Protein AF-A0A3B8RSC8-F1 (afdb_monomer_lite)

Foldseek 3Di:
DLLLVVLCVLCVVLVPPVLVVLSVVLVVVVVVLCVQCPPVHNDDCDPVNVVVSVVSSLVSLQVSQQDPPPRDRDCPLVCLLCVQVVLQLVLQQVVCVVVVHDSPDDDQSGLLSLVVVLVDDSVVSVVVSVVLSVQSNVLSVCCVVVVVVSSVVSSVVSSVCSSCVNVVSVVVSVVVVVVVVVVVVVVVVVVVVVVVVVVVPPDPPPPDDDPDDD

Radius of gyration: 29.56 Å; chains: 1; bounding box: 90×44×87 Å

Secondary structure (DSSP, 8-state):
-HHHHHHHHHHHHTT-HHHHHHHHHHHHHHHHHHHHHSSSPSS--HHHHHHHHHHHHHHHHHHHTB-TTT--B-HHHHHHHTHHHHHHHHHHHHHHHHTT--TTS--S-SHHHHHHTTT--HHHHHHHHHHHHHHHHHHHHHHHTT-HHHHHHHHHHHHHHHHHHHHHHHHHHHHHHHHHHHHHHHHHHHHHHHHHHHHHTS----SSSSSS--

pLDDT: mean 85.3, std 13.09, range [41.78, 98.0]

Structure (mmCIF, N/CA/C/O backbone):
data_AF-A0A3B8RSC8-F1
#
_entry.id   AF-A0A3B8RSC8-F1
#
loop_
_atom_site.group_PDB
_atom_site.id
_atom_site.type_symbol
_atom_site.label_atom_id
_atom_site.label_alt_id
_atom_site.label_comp_id
_atom_site.label_asym_id
_atom_site.label_entity_id
_atom_site.label_seq_id
_atom_site.pdbx_PDB_ins_code
_atom_site.Cartn_x
_atom_site.Cartn_y
_atom_site.Cartn_z
_atom_site.occupancy
_atom_site.B_iso_or_equiv
_atom_site.auth_seq_id
_atom_site.auth_comp_id
_atom_site.auth_asym_id
_atom_site.auth_atom_id
_atom_site.pdbx_PDB_model_num
ATOM 1 N N . MET A 1 1 ? 6.276 -8.055 -0.710 1.00 91.00 1 MET A N 1
ATOM 2 C CA . MET A 1 1 ? 6.251 -9.165 -1.687 1.00 91.00 1 MET A CA 1
ATOM 3 C C . MET A 1 1 ? 5.408 -8.830 -2.913 1.00 91.00 1 MET A C 1
ATOM 5 O O . MET A 1 1 ? 5.935 -8.894 -4.010 1.00 91.00 1 MET A O 1
ATOM 9 N N . LEU A 1 2 ? 4.141 -8.418 -2.766 1.00 94.06 2 LEU A N 1
ATOM 10 C CA . LEU A 1 2 ? 3.322 -8.022 -3.924 1.00 94.06 2 LEU A CA 1
ATOM 11 C C . LEU A 1 2 ? 3.964 -6.890 -4.751 1.00 94.06 2 LEU A C 1
ATOM 13 O O . LEU A 1 2 ? 4.190 -7.052 -5.943 1.00 94.06 2 LEU A O 1
ATOM 17 N N . VAL A 1 3 ? 4.340 -5.785 -4.097 1.00 94.81 3 VAL A N 1
ATOM 18 C CA . VAL A 1 3 ? 5.005 -4.640 -4.752 1.00 94.81 3 VAL A CA 1
ATOM 19 C C . VAL A 1 3 ? 6.286 -5.060 -5.481 1.00 94.81 3 VAL A C 1
ATOM 21 O O . VAL A 1 3 ? 6.514 -4.670 -6.620 1.00 94.81 3 VAL A O 1
ATOM 24 N N . THR A 1 4 ? 7.096 -5.918 -4.857 1.00 94.88 4 THR A N 1
ATOM 25 C CA . THR A 1 4 ? 8.359 -6.394 -5.438 1.00 94.88 4 THR A CA 1
ATOM 26 C C . THR A 1 4 ? 8.139 -7.302 -6.651 1.00 94.88 4 THR A C 1
ATOM 28 O O . THR A 1 4 ? 8.929 -7.254 -7.584 1.00 94.88 4 THR A O 1
ATOM 31 N N . LEU A 1 5 ? 7.055 -8.089 -6.687 1.00 96.06 5 LEU A N 1
ATOM 32 C CA . LEU A 1 5 ? 6.687 -8.901 -7.857 1.00 96.06 5 LEU A CA 1
ATOM 33 C C . LEU A 1 5 ? 6.235 -8.037 -9.045 1.00 96.06 5 LEU A C 1
ATOM 35 O O . LEU A 1 5 ? 6.579 -8.320 -10.193 1.00 96.06 5 LEU A O 1
ATOM 39 N N . ILE A 1 6 ? 5.495 -6.962 -8.775 1.00 95.06 6 ILE A N 1
ATOM 40 C CA . ILE A 1 6 ? 5.063 -6.009 -9.807 1.00 95.06 6 ILE A CA 1
ATOM 41 C C . ILE A 1 6 ? 6.275 -5.277 -10.378 1.00 95.06 6 ILE A C 1
ATOM 43 O O . ILE A 1 6 ? 6.448 -5.232 -11.593 1.00 95.06 6 ILE A O 1
ATOM 47 N N . ASN A 1 7 ? 7.164 -4.792 -9.511 1.00 94.06 7 ASN A N 1
ATOM 48 C CA . ASN A 1 7 ? 8.403 -4.142 -9.928 1.00 94.06 7 ASN A CA 1
ATOM 49 C C . ASN A 1 7 ? 9.314 -5.081 -10.729 1.00 94.06 7 ASN A C 1
ATOM 51 O O . ASN A 1 7 ? 9.895 -4.647 -11.718 1.00 94.06 7 ASN A O 1
ATOM 55 N N . PHE A 1 8 ? 9.392 -6.366 -10.366 1.00 95.75 8 PHE A N 1
ATOM 56 C CA . PHE A 1 8 ? 10.087 -7.373 -11.171 1.00 95.75 8 PHE A CA 1
ATOM 57 C C . PHE A 1 8 ? 9.489 -7.480 -12.582 1.00 95.75 8 PHE A C 1
ATOM 59 O O . PHE A 1 8 ? 10.221 -7.449 -13.566 1.00 95.75 8 PHE A O 1
ATOM 66 N N . SER A 1 9 ? 8.158 -7.543 -12.684 1.00 94.38 9 SER A N 1
ATOM 67 C CA . SER A 1 9 ? 7.446 -7.644 -13.967 1.00 94.38 9 SER A CA 1
ATOM 68 C C . SER A 1 9 ? 7.658 -6.403 -14.845 1.00 94.38 9 SER A C 1
ATOM 70 O O . SER A 1 9 ? 7.875 -6.517 -16.052 1.00 94.38 9 SER A O 1
ATOM 72 N N . ILE A 1 10 ? 7.657 -5.213 -14.236 1.00 92.56 10 ILE A N 1
ATOM 73 C CA . ILE A 1 10 ? 7.988 -3.957 -14.918 1.00 92.56 10 ILE A CA 1
ATOM 74 C C . ILE A 1 10 ? 9.444 -3.979 -15.378 1.00 92.56 10 ILE A C 1
ATOM 76 O O . ILE A 1 10 ? 9.696 -3.748 -16.554 1.00 92.56 10 ILE A O 1
ATOM 80 N N . GLY A 1 11 ? 10.385 -4.315 -14.490 1.00 93.44 11 GLY A N 1
ATOM 81 C CA . GLY A 1 11 ? 11.816 -4.397 -14.795 1.00 93.44 11 GLY A CA 1
ATOM 82 C C . GLY A 1 11 ? 12.126 -5.340 -15.949 1.00 93.44 11 GLY A C 1
ATOM 83 O O . GLY A 1 11 ? 12.939 -4.999 -16.805 1.00 93.44 11 GLY A O 1
ATOM 84 N N . TRP A 1 12 ? 11.417 -6.466 -16.021 1.00 94.38 12 TRP A N 1
ATOM 85 C CA . TRP A 1 12 ? 11.479 -7.387 -17.151 1.00 94.38 12 TRP A CA 1
ATOM 86 C C . TRP A 1 12 ? 10.990 -6.730 -18.445 1.00 94.38 12 TRP A C 1
ATOM 88 O O . TRP A 1 12 ? 11.659 -6.795 -19.468 1.00 94.38 12 TRP A O 1
ATOM 98 N N . SER A 1 13 ? 9.851 -6.038 -18.389 1.00 91.19 13 SER A N 1
ATOM 99 C CA . SER A 1 13 ? 9.232 -5.400 -19.559 1.00 91.19 13 SER A CA 1
ATOM 100 C C . SER A 1 13 ? 10.077 -4.263 -20.146 1.00 91.19 13 SER A C 1
ATOM 102 O O . SER A 1 13 ? 10.083 -4.065 -21.358 1.00 91.19 13 SER A O 1
ATOM 104 N N . ILE A 1 14 ? 10.801 -3.522 -19.302 1.00 89.81 14 ILE A N 1
ATOM 105 C CA . ILE A 1 14 ? 11.651 -2.392 -19.715 1.00 89.81 14 ILE A CA 1
ATOM 106 C C . ILE A 1 14 ? 13.142 -2.757 -19.837 1.00 89.81 14 ILE A C 1
ATOM 108 O O . ILE A 1 14 ? 13.962 -1.861 -20.026 1.00 89.81 14 ILE A O 1
ATOM 112 N N . ASN A 1 15 ? 13.506 -4.040 -19.701 1.00 91.62 15 ASN A N 1
ATOM 113 C CA . ASN A 1 15 ? 14.892 -4.534 -19.684 1.00 91.62 15 ASN A CA 1
ATOM 114 C C . ASN A 1 15 ? 15.812 -3.778 -18.700 1.00 91.62 15 ASN A C 1
ATOM 116 O O . ASN A 1 15 ? 16.960 -3.463 -19.009 1.00 91.62 15 ASN A O 1
ATOM 120 N N . ASN A 1 16 ? 15.312 -3.457 -17.502 1.00 92.44 16 ASN A N 1
ATOM 121 C CA . ASN A 1 16 ? 16.089 -2.762 -16.475 1.00 92.44 16 ASN A CA 1
ATOM 122 C C . ASN A 1 16 ? 16.726 -3.766 -15.506 1.00 92.44 16 ASN A C 1
ATOM 124 O O . ASN A 1 16 ? 16.079 -4.258 -14.578 1.00 92.44 16 ASN A O 1
ATOM 128 N N . GLU A 1 17 ? 18.015 -4.036 -15.713 1.00 93.94 17 GLU A N 1
ATOM 129 C CA . GLU A 1 17 ? 18.795 -4.997 -14.924 1.00 93.94 17 GLU A CA 1
ATOM 130 C C . GLU A 1 17 ? 18.810 -4.666 -13.428 1.00 93.94 17 GLU A C 1
ATOM 132 O O . GLU A 1 17 ? 18.614 -5.545 -12.589 1.00 93.94 17 GLU A O 1
ATOM 137 N N . LEU A 1 18 ? 18.984 -3.389 -13.079 1.00 93.56 18 LEU A N 1
ATOM 138 C CA . LEU A 1 18 ? 19.051 -2.948 -11.687 1.00 93.56 18 LEU A CA 1
ATOM 139 C C . LEU A 1 18 ? 17.727 -3.249 -10.965 1.00 93.56 18 LEU A C 1
ATOM 141 O O . LEU A 1 18 ? 17.728 -3.803 -9.862 1.00 93.56 18 LEU A O 1
ATOM 145 N N . LEU A 1 19 ? 16.591 -2.952 -11.601 1.00 94.81 19 LEU A N 1
ATOM 146 C CA . LEU A 1 19 ? 15.270 -3.229 -11.040 1.00 94.81 19 LEU A CA 1
ATOM 147 C C . LEU A 1 19 ? 15.023 -4.735 -10.864 1.00 94.81 19 LEU A C 1
ATOM 149 O O . LEU A 1 19 ? 14.444 -5.145 -9.854 1.00 94.81 19 LEU A O 1
ATOM 153 N N . LEU A 1 20 ? 15.492 -5.560 -11.804 1.00 96.25 20 LEU A N 1
ATOM 154 C CA . LEU A 1 20 ? 15.411 -7.020 -11.719 1.00 96.25 20 LEU A CA 1
ATOM 155 C C . LEU A 1 20 ? 16.242 -7.570 -10.552 1.00 96.25 20 LEU A C 1
ATOM 157 O O . LEU A 1 20 ? 15.729 -8.367 -9.763 1.00 96.25 20 LEU A O 1
ATOM 161 N N . ILE A 1 21 ? 17.487 -7.115 -10.393 1.00 95.94 21 ILE A N 1
ATOM 162 C CA . ILE A 1 21 ? 18.386 -7.547 -9.309 1.00 95.94 21 ILE A CA 1
ATOM 163 C C . ILE A 1 21 ? 17.811 -7.161 -7.940 1.00 95.94 21 ILE A C 1
ATOM 165 O O . ILE A 1 21 ? 17.719 -8.003 -7.046 1.00 95.94 21 ILE A O 1
ATOM 169 N N . LEU A 1 22 ? 17.353 -5.914 -7.777 1.00 95.81 22 LEU A N 1
ATOM 170 C CA . LEU A 1 22 ? 16.732 -5.471 -6.524 1.00 95.81 22 LEU A CA 1
ATOM 171 C C . LEU A 1 22 ? 15.471 -6.276 -6.200 1.00 95.81 22 LEU A C 1
ATOM 173 O O . LEU A 1 22 ? 15.289 -6.729 -5.068 1.00 95.81 22 LEU A O 1
ATOM 177 N N . SER A 1 23 ? 14.601 -6.473 -7.193 1.00 96.25 23 SER A N 1
ATOM 178 C CA . SER A 1 23 ? 13.327 -7.158 -6.981 1.00 96.25 23 SER A CA 1
ATOM 179 C C . SER A 1 23 ? 13.526 -8.636 -6.652 1.00 96.25 23 SER A C 1
ATOM 181 O O . SER A 1 23 ? 12.896 -9.136 -5.724 1.00 96.25 23 SER A O 1
ATOM 183 N N . THR A 1 24 ? 14.428 -9.334 -7.347 1.00 96.44 24 THR A N 1
ATOM 184 C CA . THR A 1 24 ? 14.736 -10.751 -7.079 1.00 96.44 24 THR A CA 1
ATOM 185 C C . THR A 1 24 ? 15.376 -10.954 -5.709 1.00 96.44 24 THR A C 1
ATOM 187 O O . THR A 1 24 ? 14.935 -11.833 -4.965 1.00 96.44 24 THR A O 1
ATOM 190 N N . GLY A 1 25 ? 16.336 -10.108 -5.322 1.00 96.50 25 GLY A N 1
ATOM 191 C CA . GLY A 1 25 ? 16.940 -10.139 -3.987 1.00 96.50 25 GLY A CA 1
ATOM 192 C C . GLY A 1 25 ? 15.914 -9.913 -2.870 1.00 96.50 25 GLY A C 1
ATOM 193 O O . GLY A 1 25 ? 15.884 -10.652 -1.879 1.00 96.50 25 GLY A O 1
ATOM 194 N N . LEU A 1 26 ? 15.005 -8.946 -3.046 1.00 96.25 26 LEU A N 1
ATOM 195 C CA . LEU A 1 26 ? 13.902 -8.718 -2.108 1.00 96.25 26 LEU A CA 1
ATOM 196 C C . LEU A 1 26 ? 12.911 -9.886 -2.074 1.00 96.25 26 LEU A C 1
ATOM 198 O O . LEU A 1 26 ? 12.478 -10.279 -0.996 1.00 96.25 26 LEU A O 1
ATOM 202 N N . ILE A 1 27 ? 12.546 -10.469 -3.216 1.00 96.88 27 ILE A N 1
ATOM 203 C CA . ILE A 1 27 ? 11.642 -11.627 -3.257 1.00 96.88 27 ILE A CA 1
ATOM 204 C C . ILE A 1 27 ? 12.263 -12.811 -2.506 1.00 96.88 27 ILE A C 1
ATOM 206 O O . ILE A 1 27 ? 11.603 -13.386 -1.642 1.00 96.88 27 ILE A O 1
ATOM 210 N N . GLY A 1 28 ? 13.529 -13.143 -2.778 1.00 96.25 28 GLY A N 1
ATOM 211 C CA . GLY A 1 28 ? 14.231 -14.251 -2.125 1.00 96.25 28 GLY A CA 1
ATOM 212 C C . GLY A 1 28 ? 14.359 -14.062 -0.612 1.00 96.25 28 GLY A C 1
ATOM 213 O O . GLY A 1 28 ? 14.006 -14.957 0.157 1.00 96.25 28 GLY A O 1
ATOM 214 N N . SER A 1 29 ? 14.789 -12.875 -0.173 1.00 95.25 29 SER A N 1
ATOM 215 C CA . SER A 1 29 ? 14.900 -12.549 1.257 1.00 95.25 29 SER A CA 1
ATOM 216 C C . SER A 1 29 ? 13.545 -12.562 1.971 1.00 95.25 29 SER A C 1
ATOM 218 O O . SER A 1 29 ? 13.431 -13.145 3.049 1.00 95.25 29 SER A O 1
ATOM 220 N N . LEU A 1 30 ? 12.495 -11.999 1.361 1.00 95.31 30 LEU A N 1
ATOM 221 C CA . LEU A 1 30 ? 11.146 -12.003 1.930 1.00 95.31 30 LEU A CA 1
ATOM 222 C C . LEU A 1 30 ? 10.545 -13.409 1.993 1.00 95.31 30 LEU A C 1
ATOM 224 O O . LEU A 1 30 ? 9.886 -13.720 2.979 1.00 95.31 30 LEU A O 1
ATOM 228 N N . LEU A 1 31 ? 10.762 -14.262 0.987 1.00 95.00 31 LEU A N 1
ATOM 229 C CA . LEU A 1 31 ? 10.318 -15.661 1.016 1.00 95.00 31 LEU A CA 1
ATOM 230 C C . LEU A 1 31 ? 11.020 -16.442 2.134 1.00 95.00 31 LEU A C 1
ATOM 232 O O . LEU A 1 31 ? 10.362 -17.153 2.897 1.00 95.00 31 LEU A O 1
ATOM 236 N N . GLY A 1 32 ? 12.338 -16.268 2.268 1.00 94.75 32 GLY A N 1
ATOM 237 C CA . GLY A 1 32 ? 13.120 -16.865 3.350 1.00 94.75 32 GLY A CA 1
ATOM 238 C C . GLY A 1 32 ? 12.641 -16.408 4.728 1.00 94.75 32 GLY A C 1
ATOM 239 O O . GLY A 1 32 ? 12.415 -17.238 5.606 1.00 94.75 32 GLY A O 1
ATOM 240 N N . PHE A 1 33 ? 12.409 -15.105 4.901 1.00 94.88 33 PHE A N 1
ATOM 241 C CA . PHE A 1 33 ? 11.881 -14.530 6.138 1.00 94.88 33 PHE A CA 1
ATOM 242 C C . PHE A 1 33 ? 10.460 -15.024 6.451 1.00 94.88 33 PHE A C 1
ATOM 244 O O . PHE A 1 33 ? 10.181 -15.435 7.578 1.00 94.88 33 PHE A O 1
ATOM 251 N N . LEU A 1 34 ? 9.568 -15.044 5.454 1.00 92.00 34 LEU A N 1
ATOM 252 C CA . LEU A 1 34 ? 8.162 -15.415 5.627 1.00 92.00 34 LEU A CA 1
ATOM 253 C C . LEU A 1 34 ? 8.005 -16.851 6.136 1.00 92.00 34 LEU A C 1
ATOM 255 O O . LEU A 1 34 ? 7.134 -17.097 6.964 1.00 92.00 34 LEU A O 1
ATOM 259 N N . LYS A 1 35 ? 8.883 -17.779 5.735 1.00 94.19 35 LYS A N 1
ATOM 260 C CA . LYS A 1 35 ? 8.901 -19.155 6.264 1.00 94.19 35 LYS A CA 1
ATOM 261 C C . LYS A 1 35 ? 8.982 -19.206 7.795 1.00 94.19 35 LYS A C 1
ATOM 263 O O . LYS A 1 35 ? 8.416 -20.110 8.403 1.00 94.19 35 LYS A O 1
ATOM 268 N N . PHE A 1 36 ? 9.688 -18.261 8.414 1.00 93.50 36 PHE A N 1
ATOM 269 C CA . PHE A 1 36 ? 9.872 -18.199 9.867 1.00 93.50 36 PHE A CA 1
ATOM 270 C C . PHE A 1 36 ? 8.973 -17.159 10.550 1.00 93.50 36 PHE A C 1
ATOM 272 O O . PHE A 1 36 ? 8.802 -17.210 11.768 1.00 93.50 36 PHE A O 1
ATOM 279 N N . ASN A 1 37 ? 8.413 -16.218 9.789 1.00 93.56 37 ASN A N 1
ATOM 280 C CA . ASN A 1 37 ? 7.534 -15.166 10.294 1.00 93.56 37 ASN A CA 1
ATOM 281 C C . ASN A 1 37 ? 6.034 -15.486 10.143 1.00 93.56 37 ASN A C 1
ATOM 283 O O . ASN A 1 37 ? 5.218 -14.875 10.828 1.00 93.56 37 ASN A O 1
ATOM 287 N N . ALA A 1 38 ? 5.659 -16.446 9.290 1.00 86.50 38 ALA A N 1
ATOM 288 C CA . ALA A 1 38 ? 4.279 -16.908 9.161 1.00 86.50 38 ALA A CA 1
ATOM 289 C C . ALA A 1 38 ? 3.732 -17.421 10.502 1.00 86.50 38 ALA A C 1
ATOM 291 O O . ALA A 1 38 ? 4.468 -17.987 11.309 1.00 86.50 38 ALA A O 1
ATOM 292 N N . PHE A 1 39 ? 2.434 -17.217 10.740 1.00 80.94 39 PHE A N 1
ATOM 293 C CA . PHE A 1 39 ? 1.802 -17.572 12.008 1.00 80.94 39 PHE A CA 1
ATOM 294 C C . PHE A 1 39 ? 1.876 -19.091 12.265 1.00 80.94 39 PHE A C 1
ATOM 296 O O . PHE A 1 39 ? 1.447 -19.856 11.397 1.00 80.94 39 PHE A O 1
ATOM 303 N N . PRO A 1 40 ? 2.361 -19.546 13.441 1.00 85.56 40 PRO A N 1
ATOM 304 C CA . PRO A 1 40 ? 2.914 -18.779 14.567 1.00 85.56 40 PRO A CA 1
ATOM 305 C C . PRO A 1 40 ? 4.370 -18.317 14.337 1.00 85.56 40 PRO A C 1
ATOM 307 O O . PRO A 1 40 ? 5.262 -19.127 14.074 1.00 85.56 40 PRO A O 1
ATOM 310 N N . ALA A 1 41 ? 4.618 -17.009 14.482 1.00 88.69 41 ALA A N 1
ATOM 311 C CA . ALA A 1 41 ? 5.903 -16.388 14.157 1.00 88.69 41 ALA A CA 1
ATOM 312 C C . ALA A 1 41 ? 7.032 -16.822 15.110 1.00 88.69 41 ALA A C 1
ATOM 314 O O . ALA A 1 41 ? 6.885 -16.765 16.330 1.00 88.69 41 ALA A O 1
ATOM 315 N N . ARG A 1 42 ? 8.185 -17.206 14.546 1.00 91.75 42 ARG A N 1
ATOM 316 C CA . ARG A 1 42 ? 9.404 -17.589 15.287 1.00 91.75 42 ARG A CA 1
ATOM 317 C C . ARG A 1 42 ? 10.438 -16.472 15.351 1.00 91.75 42 ARG A C 1
ATOM 319 O O . ARG A 1 42 ? 11.202 -16.400 16.305 1.00 91.75 42 ARG A O 1
ATOM 326 N N . ILE A 1 43 ? 10.470 -15.629 14.321 1.00 92.81 43 ILE A N 1
ATOM 327 C CA . ILE A 1 43 ? 11.342 -14.457 14.241 1.00 92.81 43 ILE A CA 1
ATOM 328 C C . ILE A 1 43 ? 10.513 -13.221 13.900 1.00 92.81 43 ILE A C 1
ATOM 330 O O . ILE A 1 43 ? 9.572 -13.282 13.102 1.00 92.81 43 ILE A O 1
ATOM 334 N N . PHE A 1 44 ? 10.882 -12.094 14.500 1.00 90.69 44 PHE A N 1
ATOM 335 C CA . PHE A 1 44 ? 10.306 -10.787 14.204 1.00 90.69 44 PHE A CA 1
ATOM 336 C C . PHE A 1 44 ? 11.247 -10.000 13.298 1.00 90.69 44 PHE A C 1
ATOM 338 O O . PHE A 1 44 ? 12.462 -10.156 13.366 1.00 90.69 44 PHE A O 1
ATOM 345 N N . LEU A 1 45 ? 10.673 -9.150 12.448 1.00 92.94 45 LEU A N 1
ATOM 346 C CA . LEU A 1 45 ? 11.437 -8.368 11.477 1.00 92.94 45 LEU A CA 1
ATOM 347 C C . LEU A 1 45 ? 12.354 -7.327 12.146 1.00 92.94 45 LEU A C 1
ATOM 349 O O . LEU A 1 45 ? 13.451 -7.061 11.659 1.00 92.94 45 LEU A O 1
ATOM 353 N N . GLY A 1 46 ? 11.885 -6.747 13.256 1.00 91.50 46 GLY A N 1
ATOM 354 C CA . GLY A 1 46 ? 12.548 -5.645 13.949 1.00 91.50 46 GLY A CA 1
ATOM 355 C C . GLY A 1 46 ? 12.588 -4.340 13.142 1.00 91.50 46 GLY A C 1
ATOM 356 O O . GLY A 1 46 ? 12.182 -4.272 11.975 1.00 91.50 46 GLY A O 1
ATOM 357 N N . ASP A 1 47 ? 13.109 -3.290 13.772 1.00 90.88 47 ASP A N 1
ATOM 358 C CA . ASP A 1 47 ? 13.215 -1.964 13.152 1.00 90.88 47 ASP A CA 1
ATOM 359 C C . ASP A 1 47 ? 14.256 -1.951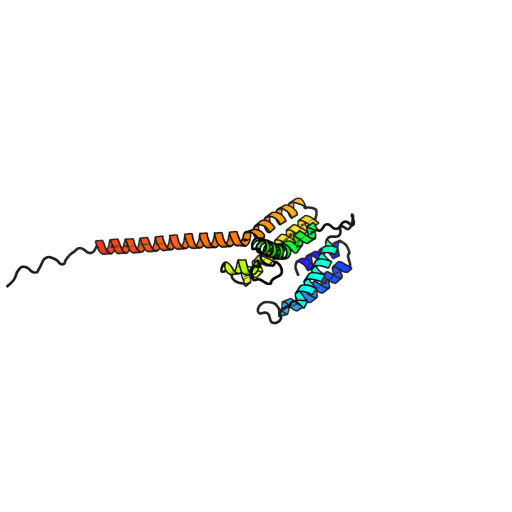 12.031 1.00 90.88 47 ASP A C 1
ATOM 361 O O . ASP A 1 47 ? 13.995 -1.437 10.946 1.00 90.88 47 ASP A O 1
ATOM 365 N N . SER A 1 48 ? 15.403 -2.608 12.232 1.00 91.06 48 SER A N 1
ATOM 366 C CA . SER A 1 48 ? 16.438 -2.713 11.199 1.00 91.06 48 SER A CA 1
ATOM 367 C C . SER A 1 48 ? 15.902 -3.372 9.925 1.00 91.06 48 SER A C 1
ATOM 369 O O . SER A 1 48 ? 16.068 -2.822 8.841 1.00 91.06 48 SER A O 1
ATOM 371 N N . GLY A 1 49 ? 15.194 -4.502 10.040 1.00 92.56 49 GLY A N 1
ATOM 372 C CA . GLY A 1 49 ? 14.637 -5.195 8.878 1.00 92.56 49 GLY A CA 1
ATOM 373 C C . GLY A 1 49 ? 13.570 -4.372 8.153 1.00 92.56 49 GLY A C 1
ATOM 374 O O . GLY A 1 49 ? 13.589 -4.280 6.925 1.00 92.56 49 GLY A O 1
ATOM 375 N N . SER A 1 50 ? 12.658 -3.739 8.897 1.00 92.00 50 SER A N 1
ATOM 376 C CA . SER A 1 50 ? 11.575 -2.943 8.306 1.00 92.00 50 SER A CA 1
ATOM 377 C C . SER A 1 50 ? 12.082 -1.688 7.589 1.00 92.00 50 SER A C 1
ATOM 379 O O . SER A 1 50 ? 11.633 -1.413 6.474 1.00 92.00 50 SER A O 1
ATOM 381 N N . LEU A 1 51 ? 13.065 -0.979 8.155 1.00 93.31 51 LEU A N 1
ATOM 382 C CA . LEU A 1 51 ? 13.684 0.192 7.529 1.00 93.31 51 LEU A CA 1
ATOM 383 C C . LEU A 1 51 ? 14.482 -0.184 6.277 1.00 93.31 51 LEU A C 1
ATOM 385 O O . LEU A 1 51 ? 14.348 0.476 5.246 1.00 93.31 51 LEU A O 1
ATOM 389 N N . THR A 1 52 ? 15.266 -1.267 6.328 1.00 94.75 52 THR A N 1
ATOM 390 C CA . THR A 1 52 ? 16.026 -1.746 5.165 1.00 94.75 52 THR A CA 1
ATOM 391 C C . THR A 1 52 ? 15.098 -2.164 4.026 1.00 94.75 52 THR A C 1
ATOM 393 O O . THR A 1 52 ? 15.299 -1.740 2.888 1.00 94.75 52 THR A O 1
ATOM 396 N N . ILE A 1 53 ? 14.043 -2.937 4.315 1.00 95.06 53 ILE A N 1
ATOM 397 C CA . ILE A 1 53 ? 13.043 -3.311 3.305 1.00 95.06 53 ILE A CA 1
ATOM 398 C C . ILE A 1 53 ? 12.357 -2.062 2.752 1.00 95.06 53 ILE A C 1
ATOM 400 O O . ILE A 1 53 ? 12.221 -1.948 1.539 1.00 95.06 53 ILE A O 1
ATOM 404 N N . GLY A 1 54 ? 11.958 -1.118 3.609 1.00 93.31 54 GLY A N 1
ATOM 405 C CA . GLY A 1 54 ? 11.334 0.136 3.190 1.00 93.31 54 GLY A CA 1
ATOM 406 C C . GLY A 1 54 ? 12.210 0.931 2.220 1.00 93.31 54 GLY A C 1
ATOM 407 O O . GLY A 1 54 ? 11.728 1.342 1.166 1.00 93.31 54 GLY A O 1
ATOM 408 N N . PHE A 1 55 ? 13.502 1.074 2.526 1.00 94.38 55 PHE A N 1
ATOM 409 C CA . PHE A 1 55 ? 14.466 1.752 1.660 1.00 94.38 55 PHE A CA 1
ATOM 410 C C . PHE A 1 55 ? 14.567 1.089 0.281 1.00 94.38 55 PHE A C 1
ATOM 412 O O . PHE A 1 55 ? 14.350 1.751 -0.733 1.00 94.38 55 PHE A O 1
ATOM 419 N N . PHE A 1 56 ? 14.832 -0.220 0.225 1.00 95.31 56 PHE A N 1
ATOM 420 C CA . PHE A 1 56 ? 14.954 -0.938 -1.049 1.00 95.31 56 PHE A CA 1
ATOM 421 C C . PHE A 1 56 ? 13.643 -0.978 -1.842 1.00 95.31 56 PHE A C 1
ATOM 423 O O . PHE A 1 56 ? 13.636 -0.963 -3.073 1.00 95.31 56 PHE A O 1
ATOM 430 N N . LEU A 1 57 ? 12.511 -1.024 -1.146 1.00 94.06 57 LEU A N 1
ATOM 431 C CA . LEU A 1 57 ? 11.204 -1.028 -1.778 1.00 94.06 57 LEU A CA 1
ATOM 432 C C . LEU A 1 57 ? 10.927 0.337 -2.425 1.00 94.06 57 LEU A C 1
ATOM 434 O O . LEU A 1 57 ? 10.601 0.372 -3.611 1.00 94.06 57 LEU A O 1
ATOM 438 N N . VAL A 1 58 ? 11.148 1.451 -1.719 1.00 92.38 58 VAL A N 1
ATOM 439 C CA . VAL A 1 58 ? 10.993 2.804 -2.285 1.00 92.38 58 VAL A CA 1
ATOM 440 C C . VAL A 1 58 ? 11.946 3.029 -3.459 1.00 92.38 58 VAL A C 1
ATOM 442 O O . VAL A 1 58 ? 11.502 3.509 -4.500 1.00 92.38 58 VAL A O 1
ATOM 445 N N . THR A 1 59 ? 13.220 2.635 -3.355 1.00 92.62 59 THR A N 1
ATOM 446 C CA . THR A 1 59 ? 14.165 2.781 -4.476 1.00 92.62 59 THR A CA 1
ATOM 447 C C . THR A 1 59 ? 13.719 1.984 -5.701 1.00 92.62 59 THR A C 1
ATOM 449 O O . THR A 1 59 ? 13.702 2.532 -6.801 1.00 92.62 59 THR A O 1
ATOM 452 N N . SER A 1 60 ? 13.264 0.737 -5.531 1.00 93.69 60 SER A N 1
ATOM 453 C CA . SER A 1 60 ? 12.750 -0.072 -6.646 1.00 93.69 60 SER A CA 1
ATOM 454 C C . SER A 1 60 ? 11.514 0.551 -7.314 1.00 93.69 60 SER A C 1
ATOM 456 O O . SER A 1 60 ? 11.415 0.573 -8.538 1.00 93.69 60 SER A O 1
ATOM 458 N N . VAL A 1 61 ? 10.599 1.121 -6.524 1.00 92.94 61 VAL A N 1
ATOM 459 C CA . VAL A 1 61 ? 9.370 1.760 -7.017 1.00 92.94 61 VAL A CA 1
ATOM 460 C C . VAL A 1 61 ? 9.675 3.063 -7.769 1.00 92.94 61 VAL A C 1
ATOM 462 O O . VAL A 1 61 ? 9.076 3.321 -8.815 1.00 92.94 61 VAL A O 1
ATOM 465 N N . LEU A 1 62 ? 10.641 3.858 -7.301 1.00 91.00 62 LEU A N 1
ATOM 466 C CA . LEU A 1 62 ? 11.084 5.070 -8.000 1.00 91.00 62 LEU A CA 1
ATOM 467 C C . LEU A 1 62 ? 11.712 4.748 -9.359 1.00 91.00 62 LEU A C 1
ATO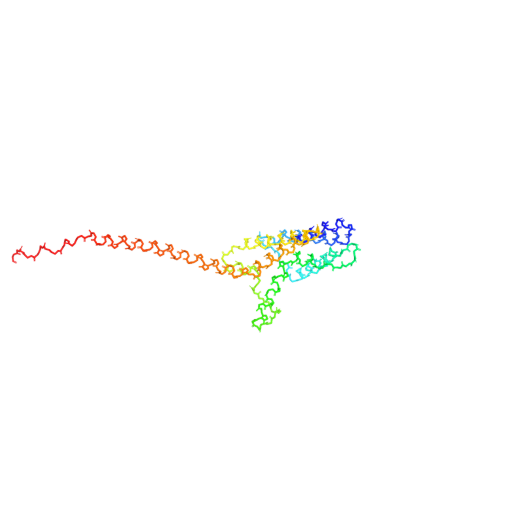M 469 O O . LEU A 1 62 ? 11.435 5.433 -10.341 1.00 91.00 62 LEU A O 1
ATOM 473 N N . ILE A 1 63 ? 12.509 3.679 -9.436 1.00 91.06 63 ILE A N 1
ATOM 474 C CA . ILE A 1 63 ? 13.101 3.216 -10.698 1.00 91.06 63 ILE A CA 1
ATOM 475 C C . ILE A 1 63 ? 12.010 2.728 -11.656 1.00 91.06 63 ILE A C 1
ATOM 477 O O . ILE A 1 63 ? 12.029 3.095 -12.828 1.00 91.06 63 ILE A O 1
ATOM 481 N N . ALA A 1 64 ? 11.025 1.976 -11.154 1.00 89.50 64 ALA A N 1
ATOM 482 C CA . ALA A 1 64 ? 9.875 1.524 -11.939 1.00 89.50 64 ALA A CA 1
ATOM 483 C C . ALA A 1 64 ? 8.996 2.682 -12.458 1.00 89.50 64 ALA A C 1
ATOM 485 O O . ALA A 1 64 ? 8.331 2.542 -13.480 1.00 89.50 64 ALA A O 1
ATOM 486 N N . SER A 1 65 ? 9.008 3.828 -11.772 1.00 87.50 65 SER A N 1
ATOM 487 C CA . SER A 1 65 ? 8.207 5.017 -12.106 1.00 87.50 65 SER A CA 1
ATOM 488 C C . SER A 1 65 ? 8.857 5.944 -13.133 1.00 87.50 65 SER A C 1
ATOM 490 O O . SER A 1 65 ? 8.249 6.926 -13.566 1.00 87.50 65 SER A O 1
ATOM 492 N N . LYS A 1 66 ? 10.107 5.674 -13.519 1.00 82.31 66 LYS A N 1
ATOM 493 C CA . LYS A 1 66 ? 10.796 6.460 -14.538 1.00 82.31 66 LYS A CA 1
ATOM 494 C C . LYS A 1 66 ? 10.243 6.094 -15.913 1.00 82.31 66 LYS A C 1
ATOM 496 O O . LYS A 1 66 ? 10.379 4.957 -16.361 1.00 82.31 66 LYS A O 1
ATOM 501 N N . ASN A 1 67 ? 9.647 7.067 -16.599 1.00 67.69 67 ASN A N 1
ATOM 502 C CA . ASN A 1 67 ? 9.167 6.855 -17.957 1.00 67.69 67 ASN A CA 1
ATOM 503 C C . ASN A 1 67 ? 10.365 6.686 -18.907 1.00 67.69 67 ASN A C 1
ATOM 505 O O . ASN A 1 67 ? 11.255 7.539 -18.956 1.00 67.69 67 ASN A O 1
ATOM 509 N N . VAL A 1 68 ? 10.379 5.585 -19.662 1.00 60.03 68 VAL A N 1
ATOM 510 C CA . VAL A 1 68 ? 11.462 5.240 -20.598 1.00 60.03 68 VAL A CA 1
ATOM 511 C C . VAL A 1 68 ? 11.592 6.280 -21.719 1.00 60.03 68 VAL A C 1
ATOM 513 O O . VAL A 1 68 ? 12.697 6.537 -22.186 1.00 60.03 68 VAL A O 1
ATOM 516 N N . ILE A 1 69 ? 10.486 6.917 -22.118 1.00 55.50 69 ILE A N 1
ATOM 517 C CA . ILE A 1 69 ? 10.422 7.816 -23.279 1.00 55.50 69 ILE A CA 1
ATOM 518 C C . ILE A 1 69 ? 10.705 9.268 -22.884 1.00 55.50 69 ILE A C 1
ATOM 520 O O . ILE A 1 69 ? 11.502 9.938 -23.532 1.00 55.50 69 ILE A O 1
ATOM 524 N N . SER A 1 70 ? 10.067 9.774 -21.824 1.00 60.91 70 SER A N 1
ATOM 525 C CA . SER A 1 70 ? 10.169 11.197 -21.457 1.00 60.91 70 SER A CA 1
ATOM 526 C C . SER A 1 70 ? 11.261 11.508 -20.434 1.00 60.91 70 SER A C 1
ATOM 528 O O . SER A 1 70 ? 11.492 12.677 -20.148 1.00 60.91 70 SER A O 1
ATOM 530 N N . GLN A 1 71 ? 11.891 10.486 -19.840 1.00 65.94 71 GLN A N 1
ATOM 531 C CA . GLN A 1 71 ? 12.787 10.584 -18.675 1.00 65.94 71 GLN A CA 1
ATOM 532 C C . GLN A 1 71 ? 12.193 11.295 -17.443 1.00 65.94 71 GLN A C 1
ATOM 534 O O . GLN A 1 71 ? 12.869 11.392 -16.416 1.00 65.94 71 GLN A O 1
ATOM 539 N N . ASN A 1 72 ? 10.931 11.726 -17.499 1.00 74.75 72 ASN A N 1
ATOM 540 C CA . ASN A 1 72 ? 10.225 12.300 -16.367 1.00 74.75 72 ASN A CA 1
ATOM 541 C C . ASN A 1 72 ? 9.822 11.194 -15.390 1.00 74.75 72 ASN A C 1
ATOM 543 O O . ASN A 1 72 ? 9.437 10.085 -15.779 1.00 74.75 72 ASN A O 1
ATOM 547 N N . ILE A 1 73 ? 9.906 11.522 -14.105 1.00 77.81 73 ILE A N 1
ATOM 548 C CA . ILE A 1 73 ? 9.475 10.643 -13.024 1.00 77.81 73 ILE A CA 1
ATOM 549 C C . ILE A 1 73 ? 8.000 10.940 -12.755 1.00 77.81 73 ILE A C 1
ATOM 551 O O . ILE A 1 73 ? 7.668 12.012 -12.250 1.00 77.81 73 ILE A O 1
ATOM 555 N N . ASP A 1 74 ? 7.123 9.994 -13.090 1.00 86.06 74 ASP A N 1
ATOM 556 C CA . ASP A 1 74 ? 5.712 10.047 -12.707 1.00 86.06 74 ASP A CA 1
ATOM 557 C C . ASP A 1 74 ? 5.509 9.269 -11.401 1.00 86.06 74 ASP A C 1
ATOM 559 O O . ASP A 1 74 ? 5.443 8.040 -11.378 1.00 86.06 74 ASP A O 1
ATOM 563 N N . LEU A 1 75 ? 5.405 9.997 -10.290 1.00 90.94 75 LEU A N 1
ATOM 564 C CA . LEU A 1 75 ? 5.225 9.405 -8.963 1.00 90.94 75 LEU A CA 1
ATOM 565 C C . LEU A 1 75 ? 3.802 8.886 -8.719 1.00 90.94 75 LEU A C 1
ATOM 567 O O . LEU A 1 75 ? 3.568 8.233 -7.702 1.00 90.94 75 LEU A O 1
ATOM 571 N N . THR A 1 76 ? 2.842 9.129 -9.612 1.00 93.06 76 THR A N 1
ATOM 572 C CA . THR A 1 76 ? 1.459 8.690 -9.409 1.00 93.06 76 THR A CA 1
ATOM 573 C C . THR A 1 76 ? 1.367 7.170 -9.336 1.00 93.06 76 THR A C 1
ATOM 575 O O . THR A 1 76 ? 0.730 6.649 -8.421 1.00 93.06 76 THR A O 1
ATOM 578 N N . PHE A 1 77 ? 2.084 6.445 -10.202 1.00 92.25 77 PHE A N 1
ATOM 579 C CA . PHE A 1 77 ? 2.187 4.985 -10.109 1.00 92.25 77 PHE A CA 1
ATOM 580 C C . PHE A 1 77 ? 2.730 4.539 -8.740 1.00 92.25 77 PHE A C 1
ATOM 582 O O . PHE A 1 77 ? 2.120 3.691 -8.085 1.00 92.25 77 PHE A O 1
ATOM 589 N N . SER A 1 78 ? 3.826 5.159 -8.279 1.00 93.69 78 SER A N 1
ATOM 590 C CA . SER A 1 78 ? 4.437 4.874 -6.972 1.00 93.69 78 SER A CA 1
ATOM 591 C C . SER A 1 78 ? 3.442 5.037 -5.826 1.00 93.69 78 SER A C 1
ATOM 593 O O . SER A 1 78 ? 3.335 4.167 -4.963 1.00 93.69 78 SER A O 1
ATOM 595 N N . ILE A 1 79 ? 2.713 6.157 -5.819 1.00 95.25 79 ILE A N 1
ATOM 596 C CA . ILE A 1 79 ? 1.767 6.515 -4.758 1.00 95.25 79 ILE A CA 1
ATOM 597 C C . ILE A 1 79 ? 0.596 5.532 -4.731 1.00 95.25 79 ILE A C 1
ATOM 599 O O . ILE A 1 79 ? 0.205 5.089 -3.652 1.00 95.25 79 ILE A O 1
ATOM 603 N N . ILE A 1 80 ? 0.057 5.158 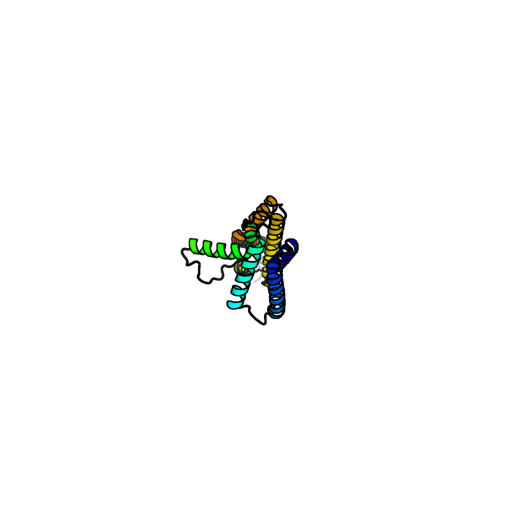-5.896 1.00 96.44 80 ILE A N 1
ATOM 604 C CA . ILE A 1 80 ? -1.046 4.193 -5.980 1.00 96.44 80 ILE A CA 1
ATOM 605 C C . ILE A 1 80 ? -0.574 2.810 -5.508 1.00 96.44 80 ILE A C 1
ATOM 607 O O . ILE A 1 80 ? -1.254 2.174 -4.704 1.00 96.44 80 ILE A O 1
ATOM 611 N N . LEU A 1 81 ? 0.604 2.356 -5.945 1.00 96.06 81 LEU A N 1
ATOM 612 C CA . LEU A 1 81 ? 1.150 1.046 -5.575 1.00 96.06 81 LEU A CA 1
ATOM 613 C C . LEU A 1 81 ? 1.465 0.937 -4.071 1.00 96.06 81 LEU A C 1
ATOM 615 O O . LEU A 1 81 ? 1.301 -0.127 -3.472 1.00 96.06 81 LEU A O 1
ATOM 619 N N . LEU A 1 82 ? 1.885 2.041 -3.448 1.00 95.44 82 LEU A N 1
ATOM 620 C CA . LEU A 1 82 ? 2.204 2.151 -2.020 1.00 95.44 82 LEU A CA 1
ATOM 621 C C . LEU A 1 82 ? 1.064 2.732 -1.172 1.00 95.44 82 LEU A C 1
ATOM 623 O O . LEU A 1 82 ? 1.283 3.132 -0.027 1.00 95.44 82 LEU A O 1
ATOM 627 N N . ALA A 1 83 ? -0.159 2.763 -1.695 1.00 95.88 83 ALA A N 1
ATOM 628 C CA . ALA A 1 83 ? -1.264 3.473 -1.064 1.00 95.88 83 ALA A CA 1
ATOM 629 C C . ALA A 1 83 ? -1.562 3.000 0.365 1.00 95.88 83 ALA A C 1
ATOM 631 O O . ALA A 1 83 ? -1.785 3.833 1.235 1.00 95.88 83 ALA A O 1
ATOM 632 N N . VAL A 1 84 ? -1.531 1.691 0.645 1.00 94.25 84 VAL A N 1
ATOM 633 C CA . VAL A 1 84 ? -1.845 1.159 1.986 1.00 94.25 84 VAL A CA 1
ATOM 634 C C . VAL A 1 84 ? -0.925 1.738 3.075 1.00 94.25 84 VAL A C 1
ATOM 636 O O . VAL A 1 84 ? -1.452 2.376 3.989 1.00 94.25 84 VAL A O 1
ATOM 639 N N . PRO A 1 85 ? 0.417 1.584 3.015 1.00 92.81 85 PRO A N 1
ATOM 640 C CA . PRO A 1 85 ? 1.303 2.156 4.031 1.00 92.81 85 PRO A CA 1
ATOM 641 C C . PRO A 1 85 ? 1.318 3.692 4.030 1.00 92.81 85 PRO A C 1
ATOM 643 O O . PRO A 1 85 ? 1.407 4.299 5.099 1.00 92.81 85 PRO A O 1
ATOM 646 N N . ILE A 1 86 ? 1.195 4.341 2.864 1.00 94.50 86 ILE A N 1
ATOM 647 C CA . ILE A 1 86 ? 1.155 5.810 2.775 1.00 94.50 86 ILE A CA 1
ATOM 648 C C . ILE A 1 86 ? -0.100 6.354 3.466 1.00 94.50 86 ILE A C 1
ATOM 650 O O . ILE A 1 86 ? -0.010 7.242 4.309 1.00 94.50 86 ILE A O 1
ATOM 654 N N . ILE A 1 87 ? -1.276 5.811 3.153 1.00 94.50 87 ILE A N 1
ATOM 655 C CA . ILE A 1 87 ? -2.541 6.263 3.737 1.00 94.50 87 ILE A CA 1
ATOM 656 C C . ILE A 1 87 ? -2.581 5.955 5.234 1.00 94.50 87 ILE A C 1
ATOM 658 O O . ILE A 1 87 ? -3.023 6.807 5.999 1.00 94.50 87 ILE A O 1
ATOM 662 N N . ASP A 1 88 ? -2.110 4.783 5.670 1.00 91.56 88 ASP A N 1
ATOM 663 C CA . ASP A 1 88 ? -2.065 4.420 7.091 1.00 91.56 88 ASP A CA 1
ATOM 664 C C . ASP A 1 88 ? -1.247 5.430 7.910 1.00 91.56 88 ASP A C 1
ATOM 666 O O . ASP A 1 88 ? -1.737 6.000 8.888 1.00 91.56 88 ASP A O 1
ATOM 670 N N . THR A 1 89 ? -0.026 5.721 7.458 1.00 90.06 89 THR A N 1
ATOM 671 C CA . THR A 1 89 ? 0.885 6.654 8.134 1.00 90.06 89 THR A CA 1
ATOM 672 C C . THR A 1 89 ? 0.380 8.094 8.084 1.00 90.06 89 THR A C 1
ATOM 674 O O . THR A 1 89 ? 0.278 8.736 9.132 1.00 90.06 89 THR A O 1
ATOM 677 N N . LEU A 1 90 ? -0.018 8.592 6.908 1.00 91.25 90 LEU A N 1
ATOM 678 C CA . LEU A 1 90 ? -0.541 9.953 6.753 1.00 91.25 90 LEU A CA 1
ATOM 679 C C . LEU A 1 90 ? -1.811 10.168 7.572 1.00 91.25 90 LEU A C 1
ATOM 681 O O . LEU A 1 90 ? -1.944 11.191 8.241 1.00 91.25 90 LEU A O 1
ATOM 685 N N . ARG A 1 91 ? -2.734 9.203 7.575 1.00 90.81 91 ARG A N 1
ATOM 686 C CA . ARG A 1 91 ? -3.965 9.285 8.367 1.00 90.81 91 ARG A CA 1
ATOM 687 C C . ARG A 1 91 ? -3.653 9.423 9.851 1.00 90.81 91 ARG A C 1
ATOM 689 O O . ARG A 1 91 ? -4.236 10.278 10.515 1.00 90.81 91 ARG A O 1
ATOM 696 N N . VAL A 1 92 ? -2.752 8.5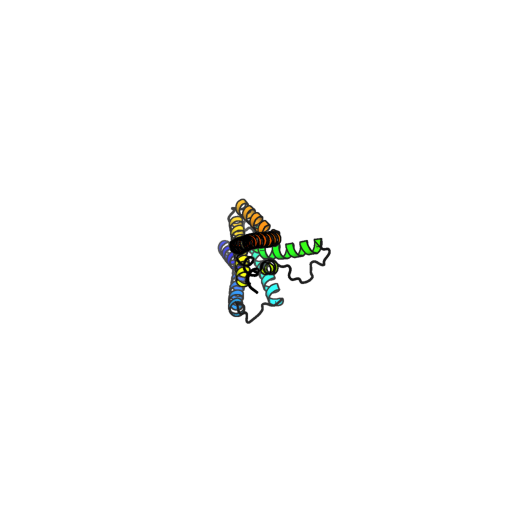96 10.374 1.00 88.44 92 VAL A N 1
ATOM 697 C CA . VAL A 1 92 ? -2.342 8.646 11.782 1.00 88.44 92 VAL A CA 1
ATOM 698 C C . VAL A 1 92 ? -1.678 9.989 12.110 1.00 88.44 92 VAL A C 1
ATOM 700 O O . VAL A 1 92 ? -2.048 10.619 13.102 1.00 88.44 92 VAL A O 1
ATOM 703 N N . MET A 1 93 ? -0.769 10.476 11.259 1.00 88.88 93 MET A N 1
ATOM 704 C CA . MET A 1 93 ? -0.119 11.781 11.435 1.00 88.88 93 MET A CA 1
ATOM 705 C C . MET A 1 93 ? -1.133 12.934 11.437 1.00 88.88 93 MET A C 1
ATOM 707 O O . MET A 1 93 ? -1.119 13.754 12.352 1.00 88.88 93 MET A O 1
ATOM 711 N N . VAL A 1 94 ? -2.057 12.970 10.470 1.00 89.38 94 VAL A N 1
ATOM 712 C CA . VAL A 1 94 ? -3.093 14.013 10.366 1.00 89.38 94 VAL A CA 1
ATOM 713 C C . VAL A 1 94 ? -4.017 13.999 11.582 1.00 89.38 94 VAL A C 1
ATOM 715 O O . VAL A 1 94 ? -4.259 15.045 12.177 1.00 89.38 94 VAL A O 1
ATOM 718 N N . VAL A 1 95 ? -4.504 12.827 12.005 1.00 86.00 95 VAL A N 1
ATOM 719 C CA . VAL A 1 95 ? -5.372 12.717 13.190 1.00 86.00 95 VAL A CA 1
ATOM 720 C C . VAL A 1 95 ? -4.663 13.228 14.449 1.00 86.00 95 VAL A C 1
ATOM 722 O O . VAL A 1 95 ? -5.297 13.893 15.265 1.00 86.00 95 VAL A O 1
ATOM 725 N N . ARG A 1 96 ? -3.357 12.977 14.605 1.00 85.75 96 ARG A N 1
ATOM 726 C CA . ARG A 1 96 ? -2.572 13.486 15.743 1.00 85.75 96 ARG A CA 1
ATOM 727 C C . ARG A 1 96 ? -2.380 14.992 15.699 1.00 85.75 96 ARG A C 1
ATOM 729 O O . ARG A 1 96 ? -2.560 15.639 16.728 1.00 85.75 96 ARG A O 1
ATOM 736 N N . LEU A 1 97 ? -2.065 15.540 14.527 1.00 88.62 97 LEU A N 1
ATOM 737 C CA . LEU A 1 97 ? -1.935 16.985 14.337 1.00 88.62 97 LEU A CA 1
ATOM 738 C C . LEU A 1 97 ? -3.240 17.702 14.703 1.00 88.62 97 LEU A C 1
ATOM 740 O O . LEU A 1 97 ? -3.213 18.677 15.447 1.00 88.62 97 LEU A O 1
ATOM 744 N N . LEU A 1 98 ? -4.389 17.159 14.285 1.00 89.12 98 LEU A N 1
ATOM 745 C CA . LEU A 1 98 ? -5.712 17.678 14.657 1.00 89.12 98 LEU A CA 1
ATOM 746 C C . LEU A 1 98 ? -6.012 17.566 16.163 1.00 89.12 98 LEU A C 1
ATOM 748 O O . LEU A 1 98 ? -6.829 18.318 16.683 1.00 89.12 98 LEU A O 1
ATOM 752 N N . GLN A 1 99 ? -5.359 16.642 16.868 1.00 88.88 99 GLN A N 1
ATOM 753 C CA . GLN A 1 99 ? -5.453 16.472 18.322 1.00 88.88 99 GLN A CA 1
ATOM 754 C C . GLN A 1 99 ? -4.348 17.216 19.091 1.00 88.88 99 GLN A C 1
ATOM 756 O O . GLN A 1 99 ? -4.203 16.989 20.292 1.00 88.88 99 GLN A O 1
ATOM 761 N N . ALA A 1 100 ? -3.553 18.059 18.418 1.00 88.31 100 ALA A N 1
ATOM 762 C CA . ALA A 1 100 ? -2.396 18.756 18.987 1.00 88.31 100 ALA A CA 1
ATOM 763 C C . ALA A 1 100 ? -1.374 17.818 19.671 1.00 88.31 100 ALA A C 1
ATOM 765 O O . ALA A 1 100 ? -0.718 18.185 20.645 1.00 88.31 100 ALA A O 1
ATOM 766 N N . ARG A 1 101 ? -1.233 16.585 19.166 1.00 83.69 101 ARG A N 1
ATOM 767 C CA . ARG A 1 101 ? -0.246 15.597 19.632 1.00 83.69 101 ARG A CA 1
ATOM 768 C C . ARG A 1 101 ? 0.936 15.525 18.669 1.00 83.69 101 ARG A C 1
ATOM 770 O O . ARG A 1 101 ? 0.781 15.738 17.469 1.00 83.69 101 ARG A O 1
ATOM 777 N N . ASN A 1 102 ? 2.113 15.163 19.185 1.00 81.50 102 ASN A N 1
ATOM 778 C CA . ASN A 1 102 ? 3.303 14.972 18.354 1.00 81.50 102 ASN A CA 1
ATOM 779 C C . ASN A 1 102 ? 3.070 13.833 17.328 1.00 81.50 102 ASN A C 1
ATOM 781 O O . ASN A 1 102 ? 2.759 12.707 17.735 1.00 81.50 102 ASN A O 1
ATOM 785 N N . PRO A 1 103 ? 3.229 14.089 16.015 1.00 77.38 103 PRO A N 1
ATOM 786 C CA . PRO A 1 103 ? 2.973 13.105 14.966 1.00 77.38 103 PRO A CA 1
ATOM 787 C C . PRO A 1 103 ? 3.986 11.952 14.922 1.00 77.38 103 PRO A C 1
ATOM 789 O O . PRO A 1 103 ? 3.662 10.922 14.338 1.00 77.38 103 PRO A O 1
ATOM 792 N N . PHE A 1 104 ? 5.161 12.076 15.547 1.00 73.19 104 PHE A N 1
ATOM 793 C CA . PHE A 1 104 ? 6.248 11.086 15.491 1.00 73.19 104 PHE A CA 1
ATOM 794 C C . PHE A 1 104 ? 6.291 10.117 16.681 1.00 73.19 104 PHE A C 1
ATOM 796 O O . PHE A 1 104 ? 7.121 9.212 16.702 1.00 73.19 104 PHE A O 1
ATOM 803 N N . LEU A 1 105 ? 5.407 10.271 17.670 1.00 72.81 105 LEU A N 1
ATOM 804 C CA . LEU A 1 105 ? 5.312 9.320 18.781 1.00 72.81 105 LEU A CA 1
ATOM 805 C C . LEU A 1 105 ? 4.643 8.010 18.329 1.00 72.81 105 LEU A C 1
ATOM 807 O O . LEU A 1 105 ? 3.695 8.024 17.540 1.00 72.81 105 LEU A O 1
ATOM 811 N N . ALA A 1 106 ? 5.129 6.873 18.834 1.00 62.16 106 ALA A N 1
ATOM 812 C CA . ALA A 1 106 ? 4.542 5.561 18.563 1.00 62.16 106 ALA A CA 1
ATOM 813 C C . ALA A 1 106 ? 3.127 5.450 19.167 1.00 62.16 106 ALA A C 1
ATOM 815 O O . ALA A 1 106 ? 2.883 5.912 20.280 1.00 62.16 106 ALA A O 1
ATOM 816 N N . ASP A 1 107 ? 2.188 4.832 18.442 1.00 64.50 107 ASP A N 1
ATOM 817 C CA . ASP A 1 107 ? 0.797 4.651 18.884 1.00 64.50 107 ASP A CA 1
ATOM 818 C C . ASP A 1 107 ? 0.176 3.412 18.228 1.00 64.50 107 ASP A C 1
ATOM 820 O O . ASP A 1 107 ? 0.670 2.899 17.225 1.00 64.50 107 ASP A O 1
ATOM 824 N N . ARG A 1 108 ? -0.973 2.990 18.749 1.00 64.12 108 ARG A N 1
ATOM 825 C CA . ARG A 1 108 ? -1.763 1.851 18.275 1.00 64.12 108 ARG A CA 1
ATOM 826 C C . ARG A 1 108 ? -2.913 2.266 17.353 1.00 64.12 108 ARG A C 1
ATOM 828 O O . ARG A 1 108 ? -3.897 1.554 17.242 1.00 64.12 108 ARG A O 1
ATOM 835 N N . SER A 1 109 ? -2.822 3.410 16.680 1.00 74.62 109 SER A N 1
ATOM 836 C CA . SER A 1 109 ? -3.909 3.958 15.848 1.00 74.62 109 SER A CA 1
ATOM 837 C C . SER A 1 109 ? -3.850 3.563 14.364 1.00 74.62 109 SER A C 1
ATOM 839 O O . SER A 1 109 ? -4.624 4.083 13.552 1.00 74.62 109 SER A O 1
ATOM 841 N N . HIS A 1 110 ? -2.966 2.627 14.015 1.00 84.25 110 HIS A N 1
ATOM 842 C CA . HIS A 1 110 ? -2.838 2.069 12.670 1.00 84.25 110 HIS A CA 1
ATOM 843 C C . HIS A 1 110 ? -4.071 1.255 12.259 1.00 84.25 110 HIS A C 1
ATOM 845 O O . HIS A 1 110 ? -4.804 0.719 13.095 1.00 84.25 110 HIS A O 1
ATOM 851 N N . LEU A 1 111 ? -4.287 1.126 10.950 1.00 83.19 111 LEU A N 1
ATOM 852 C CA . LEU A 1 111 ? -5.457 0.475 10.355 1.00 83.19 111 LEU A CA 1
ATOM 853 C C . LEU A 1 111 ? -5.739 -0.912 10.942 1.00 83.19 111 LEU A C 1
ATOM 855 O O . LEU A 1 111 ? -6.891 -1.224 11.228 1.00 83.19 111 LEU A O 1
ATOM 859 N N . HIS A 1 112 ? -4.708 -1.728 11.169 1.00 85.19 112 HIS A N 1
ATOM 860 C CA . HIS A 1 112 ? -4.894 -3.078 11.703 1.00 85.19 112 HIS A CA 1
ATOM 861 C C . HIS A 1 112 ? -5.499 -3.074 13.117 1.00 85.19 112 HIS A C 1
ATOM 863 O O . HIS A 1 112 ? -6.392 -3.868 13.395 1.00 85.19 112 HIS A O 1
ATOM 869 N N . HIS A 1 113 ? -5.088 -2.150 13.990 1.00 85.50 113 HIS A N 1
ATOM 870 C CA . HIS A 1 113 ? -5.669 -2.010 15.324 1.00 85.50 113 HIS A CA 1
ATOM 871 C C . HIS A 1 113 ? -7.117 -1.525 15.264 1.00 85.50 113 HIS A C 1
ATOM 873 O O . HIS A 1 113 ? -7.970 -2.067 15.957 1.00 85.50 113 HIS A O 1
ATOM 879 N N . ILE A 1 114 ? -7.422 -0.582 14.370 1.00 85.12 114 ILE A N 1
ATOM 880 C CA . ILE A 1 114 ? -8.791 -0.082 14.176 1.00 85.12 114 ILE A CA 1
ATOM 881 C C . ILE A 1 114 ? -9.738 -1.199 13.730 1.00 85.12 114 ILE A C 1
ATOM 883 O O . ILE A 1 114 ? -10.886 -1.245 14.163 1.00 85.12 114 ILE A O 1
ATOM 887 N N . ILE A 1 115 ? -9.273 -2.092 12.853 1.00 84.31 115 ILE A N 1
ATOM 888 C CA . ILE A 1 115 ? -10.070 -3.235 12.396 1.00 84.31 115 ILE A CA 1
ATOM 889 C C . ILE A 1 115 ? -10.219 -4.264 13.532 1.00 84.31 115 ILE A C 1
ATOM 891 O O . ILE A 1 115 ? -11.306 -4.805 13.717 1.00 84.31 115 ILE A O 1
ATOM 895 N N . LEU A 1 116 ? -9.173 -4.496 14.334 1.00 86.38 116 LEU A N 1
ATOM 896 C CA . LEU A 1 116 ? -9.234 -5.384 15.504 1.00 86.38 116 LEU A CA 1
ATOM 897 C C . LEU A 1 116 ? -10.215 -4.883 16.582 1.00 86.38 116 LEU A C 1
ATOM 899 O O . LEU A 1 116 ? -10.930 -5.690 17.167 1.00 86.38 116 LEU A O 1
ATOM 903 N N . GLU A 1 117 ? -10.312 -3.569 16.811 1.00 85.50 117 GLU A N 1
ATOM 904 C CA . GLU A 1 117 ? -11.279 -2.954 17.745 1.00 85.50 117 GLU A CA 1
ATOM 905 C C . GLU A 1 117 ? -12.753 -3.205 17.359 1.00 85.50 117 GLU A C 1
ATOM 907 O O . GLU A 1 117 ? -13.666 -3.047 18.177 1.00 85.50 117 GLU A O 1
ATOM 912 N N . ALA A 1 118 ? -13.003 -3.611 16.112 1.00 81.69 118 ALA A N 1
ATOM 913 C CA . ALA A 1 118 ? -14.321 -4.005 15.627 1.00 81.69 118 ALA A CA 1
ATOM 914 C C . ALA A 1 118 ? -14.658 -5.486 15.899 1.00 81.69 118 ALA A C 1
ATOM 916 O O . ALA A 1 118 ? -15.587 -6.007 15.287 1.00 81.69 118 ALA A O 1
ATOM 917 N N . ASP A 1 119 ? -13.927 -6.152 16.801 1.00 84.31 119 ASP A N 1
ATOM 918 C CA . ASP A 1 119 ? -14.092 -7.568 17.171 1.00 84.31 119 ASP A CA 1
ATOM 919 C C . ASP A 1 119 ? -13.831 -8.544 15.999 1.00 84.31 119 ASP A C 1
ATOM 921 O O . ASP A 1 119 ? -14.366 -9.652 15.936 1.00 84.31 119 ASP A O 1
ATOM 925 N N . ILE A 1 120 ? -12.979 -8.139 15.048 1.00 84.38 120 ILE A N 1
ATOM 926 C CA . ILE A 1 120 ? -12.573 -8.955 13.895 1.00 84.38 120 ILE A CA 1
ATOM 927 C C . ILE A 1 120 ? -11.331 -9.783 14.257 1.00 84.38 120 ILE A C 1
ATOM 929 O O . ILE A 1 120 ? -10.372 -9.273 14.833 1.00 84.38 120 ILE A O 1
ATOM 933 N N . ARG A 1 121 ? -11.319 -11.071 13.883 1.00 86.38 121 ARG A N 1
ATOM 934 C CA . ARG A 1 121 ? -10.183 -11.984 14.124 1.00 86.38 121 ARG A CA 1
ATOM 935 C C . ARG A 1 121 ? -8.901 -11.494 13.441 1.00 86.38 121 ARG A C 1
ATOM 937 O O . ARG A 1 121 ? -8.949 -11.035 12.302 1.00 86.38 121 ARG A O 1
ATOM 944 N N . HIS A 1 122 ? -7.748 -11.691 14.083 1.00 85.25 122 HIS A N 1
ATOM 945 C CA . HIS A 1 122 ? -6.442 -11.239 13.577 1.00 85.25 122 HIS A CA 1
ATOM 946 C C . HIS A 1 122 ? -6.135 -11.713 12.146 1.00 85.25 122 HIS A C 1
ATOM 948 O O . HIS A 1 122 ? -5.756 -10.912 11.295 1.00 85.25 122 HIS A O 1
ATOM 954 N N . GLU A 1 123 ? -6.388 -12.988 11.852 1.00 85.88 123 GLU A N 1
ATOM 955 C CA . GLU A 1 123 ? -6.212 -13.585 10.519 1.00 85.88 123 GLU A CA 1
ATOM 956 C C . GLU A 1 123 ? -7.044 -12.864 9.447 1.00 85.88 123 GLU A C 1
ATOM 958 O O . GLU A 1 123 ? -6.560 -12.583 8.350 1.00 85.88 123 GLU A O 1
ATOM 963 N N . ALA A 1 124 ? -8.287 -12.502 9.784 1.00 87.44 124 ALA A N 1
ATOM 964 C CA . ALA A 1 124 ? -9.179 -11.783 8.883 1.00 87.44 124 ALA A CA 1
ATOM 965 C C . ALA A 1 124 ? -8.703 -10.342 8.644 1.00 87.44 124 ALA A C 1
ATOM 967 O O . ALA A 1 124 ? -8.816 -9.845 7.527 1.00 87.44 124 ALA A O 1
ATOM 968 N N . VAL A 1 125 ? -8.111 -9.682 9.647 1.00 89.88 125 VAL A N 1
ATOM 969 C CA . VAL A 1 125 ? -7.508 -8.348 9.475 1.00 89.88 125 VAL A CA 1
ATOM 970 C C . VAL A 1 125 ? -6.344 -8.397 8.489 1.00 89.88 125 VAL A C 1
ATOM 972 O O . VAL A 1 125 ? -6.287 -7.582 7.567 1.00 89.88 125 VAL A O 1
ATOM 975 N N . VAL A 1 126 ? -5.445 -9.375 8.640 1.00 89.44 126 VAL A N 1
ATOM 976 C CA . VAL A 1 126 ? -4.324 -9.575 7.710 1.00 89.44 126 VAL A CA 1
ATOM 977 C C . VAL A 1 126 ? -4.846 -9.821 6.295 1.00 89.44 126 VAL A C 1
ATOM 979 O O . VAL A 1 126 ? -4.351 -9.202 5.352 1.00 89.44 126 VAL A O 1
ATOM 982 N N . PHE A 1 127 ? -5.873 -10.661 6.143 1.00 90.56 127 PHE A N 1
ATOM 983 C CA . PHE A 1 127 ? -6.508 -10.931 4.854 1.00 90.56 127 PHE A CA 1
ATOM 984 C C . PHE A 1 127 ? -7.105 -9.667 4.215 1.00 90.56 127 PHE A C 1
ATOM 986 O O . PHE A 1 127 ? -6.798 -9.366 3.064 1.00 90.56 127 PHE A O 1
ATOM 993 N N . ILE A 1 128 ? -7.878 -8.871 4.965 1.00 91.62 128 ILE A N 1
ATOM 994 C CA . ILE A 1 128 ? -8.475 -7.613 4.478 1.00 91.62 128 ILE A CA 1
ATOM 995 C C . ILE A 1 128 ? -7.392 -6.645 3.981 1.00 91.62 128 ILE A C 1
ATOM 997 O O . ILE A 1 128 ? -7.527 -6.065 2.903 1.00 91.62 128 ILE A O 1
ATOM 1001 N N . LEU A 1 129 ? -6.297 -6.484 4.730 1.00 92.19 129 LEU A N 1
ATOM 1002 C CA . LEU A 1 129 ? -5.190 -5.608 4.331 1.00 92.19 129 LEU A CA 1
ATOM 1003 C C . LEU A 1 129 ? -4.483 -6.105 3.060 1.00 92.19 129 LEU A C 1
ATOM 1005 O O . LEU A 1 129 ? -4.095 -5.291 2.217 1.00 92.19 129 LEU A O 1
ATOM 1009 N N . HIS A 1 130 ? -4.361 -7.424 2.877 1.00 92.56 130 HIS A N 1
ATOM 1010 C CA . HIS A 1 130 ? -3.859 -8.000 1.627 1.00 92.56 130 HIS A CA 1
ATOM 1011 C C . HIS A 1 130 ? -4.821 -7.749 0.462 1.00 92.56 130 HIS A C 1
ATOM 1013 O O . HIS A 1 130 ? -4.362 -7.361 -0.611 1.00 92.56 130 HIS A O 1
ATOM 1019 N N . CYS A 1 131 ? -6.137 -7.875 0.662 1.00 95.75 131 CYS A N 1
ATOM 1020 C CA . CYS A 1 131 ? -7.129 -7.540 -0.361 1.00 95.75 131 CYS A CA 1
ATOM 1021 C C . CYS A 1 131 ? -7.011 -6.079 -0.808 1.00 95.75 131 CYS A C 1
ATOM 1023 O O . CYS A 1 131 ? -6.924 -5.822 -2.006 1.00 95.75 131 CYS A O 1
ATOM 1025 N N . PHE A 1 132 ? -6.927 -5.124 0.124 1.00 95.88 132 PHE A N 1
ATOM 1026 C CA . PHE A 1 132 ? -6.688 -3.720 -0.232 1.00 95.88 132 PHE A CA 1
ATOM 1027 C C . PHE A 1 132 ? -5.374 -3.538 -0.992 1.00 95.88 132 PHE A C 1
ATOM 1029 O O . PHE A 1 132 ? -5.350 -2.847 -2.007 1.00 95.88 132 PHE A O 1
ATOM 1036 N N . SER A 1 133 ? -4.298 -4.192 -0.549 1.00 95.75 133 SER A N 1
ATOM 1037 C CA . SER A 1 133 ? -2.998 -4.128 -1.228 1.00 95.75 133 SER A CA 1
ATOM 1038 C C . SER A 1 133 ? -3.077 -4.637 -2.674 1.00 95.75 133 SER A C 1
ATOM 1040 O O . SER A 1 133 ? -2.504 -4.021 -3.567 1.00 95.75 133 SER A O 1
ATOM 1042 N N . ILE A 1 134 ? -3.824 -5.718 -2.924 1.00 97.38 134 ILE A N 1
ATOM 1043 C CA . ILE A 1 134 ? -4.067 -6.265 -4.269 1.00 97.38 134 ILE A CA 1
ATOM 1044 C C . ILE A 1 134 ? -4.913 -5.308 -5.116 1.00 97.38 134 ILE A C 1
ATOM 1046 O O . ILE A 1 134 ? -4.598 -5.088 -6.282 1.00 97.38 134 ILE A O 1
ATOM 1050 N N . LEU A 1 135 ? -5.957 -4.705 -4.546 1.00 97.88 135 LEU A N 1
ATOM 1051 C CA . LEU A 1 135 ? -6.817 -3.761 -5.266 1.00 97.88 135 LEU A CA 1
ATOM 1052 C C . LEU A 1 135 ? -6.067 -2.479 -5.656 1.00 97.88 135 LEU A C 1
ATOM 1054 O O . LEU A 1 135 ? -6.191 -2.014 -6.788 1.00 97.88 135 LEU A O 1
ATOM 1058 N N . PHE A 1 136 ? -5.239 -1.936 -4.761 1.00 97.88 136 PHE A N 1
ATOM 1059 C CA . PHE A 1 136 ? -4.364 -0.806 -5.081 1.00 97.88 136 PHE A CA 1
ATOM 1060 C C . PHE A 1 136 ? -3.286 -1.178 -6.102 1.00 97.88 136 PHE A C 1
ATOM 1062 O O . PHE A 1 136 ? -3.030 -0.410 -7.026 1.00 97.88 136 PHE A O 1
ATOM 1069 N N . ALA A 1 137 ? -2.707 -2.376 -6.003 1.00 96.56 137 ALA A N 1
ATOM 1070 C CA . ALA A 1 137 ? -1.806 -2.892 -7.026 1.00 96.56 137 ALA A CA 1
ATOM 1071 C C . ALA A 1 137 ? -2.488 -2.972 -8.402 1.00 96.56 137 ALA A C 1
ATOM 1073 O O . ALA A 1 137 ? -1.927 -2.492 -9.385 1.00 96.56 137 ALA A O 1
ATOM 1074 N N . ALA A 1 138 ? -3.714 -3.492 -8.482 1.00 97.12 138 ALA A N 1
ATOM 1075 C CA . ALA A 1 138 ? -4.483 -3.525 -9.724 1.00 97.12 138 ALA A CA 1
ATOM 1076 C C . ALA A 1 138 ? -4.738 -2.111 -10.276 1.00 97.12 138 ALA A C 1
ATOM 1078 O O . ALA A 1 138 ? -4.512 -1.868 -11.459 1.00 97.12 138 ALA A O 1
ATOM 1079 N N . ALA A 1 139 ? -5.119 -1.155 -9.420 1.00 97.50 139 ALA A N 1
ATOM 1080 C CA . ALA A 1 139 ? -5.267 0.251 -9.804 1.00 97.50 139 ALA A CA 1
ATOM 1081 C C . ALA A 1 139 ? -3.960 0.846 -10.359 1.00 97.50 139 ALA A C 1
ATOM 1083 O O . ALA A 1 139 ? -3.986 1.560 -11.362 1.00 97.50 139 ALA A O 1
ATOM 1084 N N . SER A 1 140 ? -2.816 0.521 -9.744 1.00 95.31 140 SER A N 1
ATOM 1085 C CA . SER A 1 140 ? -1.499 0.986 -10.197 1.00 95.31 140 SER A CA 1
ATOM 1086 C C . SER A 1 140 ? -1.117 0.402 -11.558 1.00 95.31 140 SER A C 1
ATOM 1088 O O . SER A 1 140 ? -0.604 1.123 -12.407 1.00 95.31 140 SER A O 1
ATOM 1090 N N . ILE A 1 141 ? -1.433 -0.873 -11.804 1.00 94.25 141 ILE A N 1
ATOM 1091 C CA . ILE A 1 141 ? -1.172 -1.540 -13.083 1.00 94.25 141 ILE A CA 1
ATOM 1092 C C . ILE A 1 141 ? -2.061 -0.943 -14.174 1.00 94.25 141 ILE A C 1
ATOM 1094 O O . ILE A 1 141 ? -1.563 -0.632 -15.249 1.00 94.25 141 ILE A O 1
ATOM 1098 N N . LEU A 1 142 ? -3.351 -0.719 -13.902 1.00 95.62 142 LEU A N 1
ATOM 1099 C CA . LEU A 1 142 ? -4.248 -0.043 -14.846 1.00 95.62 142 LEU A CA 1
ATOM 1100 C C . LEU A 1 142 ? -3.726 1.352 -15.204 1.00 95.62 142 LEU A C 1
ATOM 1102 O O . LEU A 1 142 ? -3.691 1.706 -16.378 1.00 95.62 142 LEU A O 1
ATOM 1106 N N . TYR A 1 143 ? -3.271 2.117 -14.208 1.00 94.19 143 TYR A N 1
ATOM 1107 C CA . TYR A 1 143 ? -2.647 3.417 -14.443 1.00 94.19 143 TYR A CA 1
ATOM 1108 C C . TYR A 1 143 ? -1.387 3.305 -15.316 1.00 94.19 143 TYR A C 1
ATOM 1110 O O . TYR A 1 143 ? -1.217 4.095 -16.242 1.00 94.19 143 TYR A O 1
ATOM 1118 N N . TYR A 1 144 ? -0.529 2.318 -15.038 1.00 89.94 144 TYR A N 1
ATOM 1119 C CA . TYR A 1 144 ? 0.713 2.069 -15.773 1.00 89.94 144 TYR A CA 1
ATOM 1120 C C . TYR A 1 144 ? 0.469 1.651 -17.233 1.00 89.94 144 TYR A C 1
ATOM 1122 O O . TYR A 1 144 ? 1.202 2.073 -18.119 1.00 89.94 144 TYR A O 1
ATOM 1130 N N . LEU A 1 145 ? -0.583 0.872 -17.497 1.00 90.69 145 LEU A N 1
ATOM 1131 C CA . LEU A 1 145 ? -0.993 0.413 -18.833 1.00 90.69 145 LEU A CA 1
ATOM 1132 C C . LEU A 1 145 ? -1.820 1.460 -19.609 1.00 90.69 145 LEU A C 1
ATOM 1134 O O . LEU A 1 145 ? -2.677 1.100 -20.411 1.00 90.69 145 LEU A O 1
ATOM 1138 N N . ASP A 1 146 ? -1.608 2.748 -19.337 1.00 90.38 146 ASP A N 1
ATOM 1139 C CA . ASP A 1 146 ? -2.301 3.897 -19.938 1.00 90.38 146 ASP A CA 1
ATOM 1140 C C . ASP A 1 146 ? -3.826 4.008 -19.693 1.00 90.38 146 ASP A C 1
ATOM 1142 O O . ASP A 1 146 ? -4.455 4.968 -20.146 1.00 90.38 146 ASP A O 1
ATOM 1146 N N . TYR A 1 147 ? -4.434 3.168 -18.845 1.00 94.88 147 TYR A N 1
ATOM 1147 C CA . TYR A 1 147 ? -5.812 3.357 -18.347 1.00 94.88 147 TYR A CA 1
ATOM 1148 C C . TYR A 1 147 ? -5.863 4.326 -17.150 1.00 94.88 147 TYR A C 1
ATOM 1150 O O . TYR A 1 147 ? -6.464 4.046 -16.107 1.00 94.88 147 TYR A O 1
ATOM 1158 N N . LYS A 1 148 ? -5.232 5.500 -17.294 1.00 94.19 148 LYS A N 1
ATOM 1159 C CA . LYS A 1 148 ? -4.957 6.451 -16.197 1.00 94.19 148 LYS A CA 1
ATOM 1160 C C . LYS A 1 148 ? -6.200 6.868 -15.419 1.00 94.19 148 LYS A C 1
ATOM 1162 O O . LYS A 1 148 ? -6.196 6.816 -14.192 1.00 94.19 148 LYS A O 1
ATOM 1167 N N . LEU A 1 149 ? -7.274 7.246 -16.118 1.00 96.94 149 LEU A N 1
ATOM 1168 C CA . LEU A 1 149 ? -8.525 7.670 -15.476 1.00 96.94 149 LEU A CA 1
ATOM 1169 C C . LEU A 1 149 ? -9.145 6.547 -14.640 1.00 96.94 149 LEU A C 1
ATOM 1171 O O . LEU A 1 149 ? -9.560 6.788 -13.512 1.00 96.94 149 LEU A O 1
ATOM 1175 N N . VAL A 1 150 ? -9.163 5.316 -15.159 1.00 97.50 150 VAL A N 1
ATOM 1176 C CA . VAL A 1 150 ? -9.718 4.157 -14.445 1.00 97.50 150 VAL A CA 1
ATOM 1177 C C . VAL A 1 150 ? -8.889 3.856 -13.198 1.00 97.50 150 VAL A C 1
ATOM 1179 O O . VAL A 1 150 ? -9.449 3.700 -12.114 1.00 97.50 150 VAL A O 1
ATOM 1182 N N . GLY A 1 151 ? -7.557 3.844 -13.330 1.00 97.06 151 GLY A N 1
ATOM 1183 C CA . GLY A 1 151 ? -6.643 3.659 -12.201 1.00 97.06 151 GLY A CA 1
ATOM 1184 C C . GLY A 1 151 ? -6.822 4.727 -11.116 1.00 97.06 151 GLY A C 1
ATOM 1185 O O . GLY A 1 151 ? -6.911 4.393 -9.936 1.00 97.06 151 GLY A O 1
ATOM 1186 N N . LEU A 1 152 ? -6.960 6.001 -11.503 1.00 97.50 152 LEU A N 1
ATOM 1187 C CA . LEU A 1 152 ? -7.182 7.120 -10.579 1.00 97.50 152 LEU A CA 1
ATOM 1188 C C . LEU A 1 152 ? -8.551 7.066 -9.890 1.00 97.50 152 LEU A C 1
ATOM 1190 O O . LEU A 1 152 ? -8.644 7.298 -8.683 1.00 97.50 152 LEU A O 1
ATOM 1194 N N . VAL A 1 153 ? -9.618 6.736 -10.619 1.00 98.00 153 VAL A N 1
ATOM 1195 C CA . VAL A 1 153 ? -10.959 6.575 -10.033 1.00 98.00 153 VAL A CA 1
ATOM 1196 C C . VAL A 1 153 ? -10.959 5.422 -9.030 1.00 98.00 153 VAL A C 1
ATOM 1198 O O . VAL A 1 153 ? -11.430 5.583 -7.906 1.00 98.00 153 VAL A O 1
ATOM 1201 N N . LEU A 1 154 ? -10.363 4.281 -9.380 1.00 97.69 154 LEU A N 1
ATOM 1202 C CA . LEU A 1 154 ? -10.268 3.147 -8.465 1.00 97.69 154 LEU A CA 1
ATOM 1203 C C . LEU A 1 154 ? -9.427 3.489 -7.226 1.00 97.69 154 LEU A C 1
ATOM 1205 O O . LEU A 1 154 ? -9.848 3.210 -6.104 1.00 97.69 154 LEU A O 1
ATOM 1209 N N . PHE A 1 155 ? -8.280 4.151 -7.410 1.00 97.69 155 PHE A N 1
ATOM 1210 C CA . PHE A 1 155 ? -7.441 4.628 -6.311 1.00 97.69 155 PHE A CA 1
ATOM 1211 C C . PHE A 1 155 ? -8.212 5.549 -5.360 1.00 97.69 155 PHE A C 1
ATOM 1213 O O . PHE A 1 155 ? -8.186 5.328 -4.152 1.00 97.69 155 PHE A O 1
ATOM 1220 N N . THR A 1 156 ? -8.921 6.553 -5.881 1.00 97.31 156 THR A N 1
ATOM 1221 C CA . THR A 1 156 ? -9.654 7.518 -5.045 1.00 97.31 156 THR A CA 1
ATOM 1222 C C . THR A 1 156 ? -10.795 6.860 -4.270 1.00 97.31 156 THR A C 1
ATOM 1224 O O . THR A 1 156 ? -10.942 7.127 -3.077 1.00 97.31 156 THR A O 1
ATOM 1227 N N . LEU A 1 157 ? -11.548 5.945 -4.890 1.00 97.56 157 LEU A N 1
ATOM 1228 C CA . LEU A 1 157 ? -12.598 5.173 -4.216 1.00 97.56 157 LEU A CA 1
ATOM 1229 C C . LEU A 1 157 ? -12.034 4.303 -3.084 1.00 97.56 157 LEU A C 1
ATOM 1231 O O . LEU A 1 157 ? -12.535 4.344 -1.959 1.00 97.56 157 LEU A O 1
ATOM 1235 N N . LEU A 1 158 ? -10.965 3.548 -3.351 1.00 97.25 158 LEU A N 1
ATOM 1236 C CA . LEU A 1 158 ? -10.321 2.695 -2.347 1.00 97.25 158 LEU A CA 1
ATOM 1237 C C . LEU A 1 158 ? -9.700 3.519 -1.214 1.00 97.25 158 LEU A C 1
ATOM 1239 O O . LEU A 1 158 ? -9.853 3.170 -0.042 1.00 97.25 158 LEU A O 1
ATOM 1243 N N . ALA A 1 159 ? -9.036 4.630 -1.545 1.00 96.00 159 ALA A N 1
ATOM 1244 C CA . ALA A 1 159 ? -8.443 5.535 -0.567 1.00 96.00 159 ALA A CA 1
ATOM 1245 C C . ALA A 1 159 ? -9.513 6.155 0.338 1.00 96.00 159 ALA A C 1
ATOM 1247 O O . ALA A 1 159 ? -9.331 6.212 1.554 1.00 96.00 159 ALA A O 1
ATOM 1248 N N . PHE A 1 160 ? -10.656 6.546 -0.229 1.00 95.56 160 PHE A N 1
ATOM 1249 C CA . PHE A 1 160 ? -11.795 7.037 0.537 1.00 95.56 160 PHE A CA 1
ATOM 1250 C C . PHE A 1 160 ? -12.298 5.978 1.527 1.00 95.56 160 PHE A C 1
ATOM 1252 O O . PHE A 1 160 ? -12.413 6.257 2.721 1.00 95.56 160 PHE A O 1
ATOM 1259 N N . ILE A 1 161 ? -12.517 4.739 1.076 1.00 94.31 161 ILE A N 1
ATOM 1260 C CA . ILE A 1 161 ? -12.939 3.639 1.959 1.00 94.31 161 ILE A CA 1
ATOM 1261 C C . ILE A 1 161 ? -11.937 3.448 3.107 1.00 94.31 161 ILE A C 1
ATOM 1263 O O . ILE A 1 161 ? -12.343 3.350 4.267 1.00 94.31 161 ILE A O 1
ATOM 1267 N N . LEU A 1 162 ? -10.635 3.444 2.807 1.00 92.56 162 LEU A N 1
ATOM 1268 C CA . LEU A 1 162 ? -9.585 3.218 3.800 1.00 92.56 162 LEU A CA 1
ATOM 1269 C C . LEU A 1 162 ? -9.494 4.359 4.828 1.00 92.56 162 LEU A C 1
ATOM 1271 O O . LEU A 1 162 ? -9.374 4.107 6.028 1.00 92.56 162 LEU A O 1
ATOM 1275 N N . LEU A 1 163 ? -9.617 5.616 4.392 1.00 92.25 163 LEU A N 1
ATOM 1276 C CA . LEU A 1 163 ? -9.616 6.785 5.280 1.00 92.25 163 LEU A CA 1
ATOM 1277 C C . LEU A 1 163 ? -10.809 6.770 6.246 1.00 92.25 163 LEU A C 1
ATOM 1279 O O . LEU A 1 163 ? -10.646 7.025 7.449 1.00 92.25 163 LEU A O 1
ATOM 1283 N N . PHE A 1 164 ? -11.995 6.419 5.740 1.00 91.06 164 PHE A N 1
ATOM 1284 C CA . PHE A 1 164 ? -13.246 6.393 6.499 1.00 91.06 164 PHE A CA 1
ATOM 1285 C C . PHE A 1 164 ? -13.532 5.058 7.202 1.00 91.06 164 PHE A C 1
ATOM 1287 O O . PHE A 1 164 ? -14.541 4.957 7.906 1.00 91.06 164 PHE A O 1
ATOM 1294 N N . ILE A 1 165 ? -12.633 4.070 7.116 1.00 90.38 165 ILE A N 1
ATOM 1295 C CA . ILE A 1 165 ? -12.846 2.714 7.645 1.00 90.38 165 ILE A CA 1
ATOM 1296 C C . ILE A 1 165 ? -13.264 2.705 9.119 1.00 90.38 165 ILE A C 1
ATOM 1298 O O . ILE A 1 165 ? -14.205 2.013 9.489 1.00 90.38 165 ILE A O 1
ATOM 1302 N N . ARG A 1 166 ? -12.656 3.555 9.962 1.00 88.44 166 ARG A N 1
ATOM 1303 C CA . ARG A 1 166 ? -13.024 3.672 11.384 1.00 88.44 166 ARG A CA 1
ATOM 1304 C C . ARG A 1 166 ? -14.482 4.088 11.559 1.00 88.44 166 ARG A C 1
ATOM 1306 O O . ARG A 1 166 ? -15.191 3.510 12.373 1.00 88.44 166 ARG A O 1
ATOM 1313 N N . LYS A 1 167 ? -14.934 5.094 10.805 1.00 88.38 167 LYS A N 1
ATOM 1314 C CA . LYS A 1 167 ? -16.314 5.590 10.887 1.00 88.38 167 LYS A CA 1
ATOM 1315 C C . LYS A 1 167 ? -17.295 4.533 10.377 1.00 88.38 167 LYS A C 1
ATOM 1317 O O . LYS A 1 167 ? -18.341 4.349 10.990 1.00 88.38 167 LYS A O 1
ATOM 1322 N N . LEU A 1 168 ? -16.934 3.819 9.309 1.00 87.38 168 LEU A N 1
ATOM 1323 C CA . LEU A 1 168 ? -17.722 2.710 8.766 1.00 87.38 168 LEU A CA 1
ATOM 1324 C C . LEU A 1 168 ? -17.865 1.566 9.781 1.00 87.38 168 LEU A C 1
ATOM 1326 O O . LEU A 1 168 ? -18.984 1.132 10.042 1.00 87.38 168 LEU A O 1
ATOM 1330 N N . LEU A 1 169 ? -16.767 1.144 10.415 1.00 87.31 169 LEU A N 1
ATOM 1331 C CA . LEU A 1 169 ? -16.766 0.087 11.432 1.00 87.31 169 LEU A CA 1
ATOM 1332 C C . LEU A 1 169 ? -17.573 0.475 12.679 1.00 87.31 169 LEU A C 1
ATOM 1334 O O . LEU A 1 169 ? -18.376 -0.319 13.165 1.00 87.31 169 LEU A O 1
ATOM 1338 N N . LEU A 1 170 ? -17.427 1.712 13.168 1.00 86.19 170 LEU A N 1
ATOM 1339 C CA . LEU A 1 170 ? -18.223 2.213 14.296 1.00 86.19 170 LEU A CA 1
ATOM 1340 C C . LEU A 1 170 ? -19.720 2.262 13.962 1.00 86.19 170 LEU A C 1
ATOM 1342 O O . LEU A 1 170 ? -20.551 1.892 14.792 1.00 86.19 170 LEU A O 1
ATOM 1346 N N . ASN A 1 171 ? -20.072 2.689 12.746 1.00 87.69 171 ASN A N 1
ATOM 1347 C CA . ASN A 1 171 ? -21.463 2.722 12.303 1.00 87.69 171 ASN A CA 1
ATOM 1348 C C . ASN A 1 171 ? -22.047 1.307 12.173 1.00 87.69 171 ASN A C 1
ATOM 1350 O O . ASN A 1 171 ? -23.159 1.064 12.634 1.00 87.69 171 ASN A O 1
ATOM 1354 N N . TYR A 1 172 ? -21.279 0.361 11.624 1.00 83.38 172 TYR A N 1
ATOM 1355 C CA . TYR A 1 172 ? -21.653 -1.053 11.565 1.00 83.38 172 TYR A CA 1
ATOM 1356 C C . TYR A 1 172 ? -21.914 -1.630 12.963 1.00 83.38 172 TYR A C 1
ATOM 1358 O O . TYR A 1 172 ? -22.977 -2.205 13.195 1.00 83.38 172 TYR A O 1
ATOM 1366 N N . LYS A 1 173 ? -21.006 -1.399 13.925 1.00 83.75 173 LYS A N 1
ATOM 1367 C CA . LYS A 1 173 ? -21.162 -1.866 15.314 1.00 83.75 173 LYS A CA 1
ATOM 1368 C C . LYS A 1 173 ? -22.434 -1.307 15.957 1.00 83.75 173 LYS A C 1
ATOM 1370 O O . LYS A 1 173 ? -23.191 -2.056 16.572 1.00 83.75 173 LYS A O 1
ATOM 1375 N N . LYS A 1 174 ? -22.716 -0.016 15.746 1.00 83.81 174 LYS A N 1
ATOM 1376 C CA . LYS A 1 174 ? -23.936 0.645 16.234 1.00 83.81 174 LYS A CA 1
ATOM 1377 C C . LYS A 1 174 ? -25.210 0.050 15.624 1.00 83.81 174 LYS A C 1
ATOM 1379 O O . LYS A 1 174 ? -26.178 -0.179 16.344 1.00 83.81 174 LYS A O 1
ATOM 1384 N N . ILE A 1 175 ? -25.219 -0.213 14.315 1.00 82.31 175 ILE A N 1
ATOM 1385 C CA . ILE A 1 175 ? -26.361 -0.829 13.621 1.00 82.31 175 ILE A CA 1
ATOM 1386 C C . ILE A 1 175 ? -26.596 -2.251 14.138 1.00 82.31 175 ILE A C 1
ATOM 1388 O O . ILE A 1 175 ? -27.723 -2.580 14.500 1.00 82.31 175 ILE A O 1
ATOM 1392 N N . TYR A 1 176 ? -25.542 -3.064 14.237 1.00 79.31 176 TYR A N 1
ATOM 1393 C CA . TYR A 1 176 ? -25.637 -4.442 14.719 1.00 79.31 176 TYR A CA 1
ATOM 1394 C C . TYR A 1 176 ? -26.185 -4.512 16.153 1.00 79.31 176 TYR A C 1
ATOM 1396 O O . TYR A 1 176 ? -27.124 -5.258 16.422 1.00 79.31 176 TYR A O 1
ATOM 1404 N N . GLN A 1 177 ? -25.679 -3.670 17.062 1.00 80.44 177 GLN A N 1
ATOM 1405 C CA . GLN A 1 177 ? -26.181 -3.583 18.440 1.00 80.44 177 GLN A CA 1
ATOM 1406 C C . GLN A 1 177 ? -27.642 -3.112 18.512 1.00 80.44 177 GLN A C 1
ATOM 1408 O O . GLN A 1 177 ? -28.417 -3.630 19.317 1.00 80.44 177 GLN A O 1
ATOM 1413 N N . ASN A 1 178 ? -28.054 -2.174 17.654 1.00 78.50 178 ASN A N 1
ATOM 1414 C CA . ASN A 1 178 ? -29.444 -1.714 17.582 1.00 78.50 178 ASN A CA 1
ATOM 1415 C C . ASN A 1 178 ? -30.405 -2.787 17.049 1.00 78.50 178 ASN A C 1
ATOM 1417 O O . ASN A 1 178 ? -31.534 -2.881 17.526 1.00 78.50 178 ASN A O 1
ATOM 1421 N N . ILE A 1 179 ? -29.987 -3.583 16.062 1.00 77.88 179 ILE A N 1
ATOM 1422 C CA . ILE A 1 179 ? -30.807 -4.680 15.528 1.00 77.88 179 ILE A CA 1
ATOM 1423 C C . ILE A 1 179 ? -30.925 -5.787 16.576 1.00 77.88 179 ILE A C 1
ATOM 1425 O O . ILE A 1 179 ? -32.036 -6.195 16.907 1.00 77.88 179 ILE A O 1
ATOM 1429 N N . PHE A 1 180 ? -29.800 -6.207 17.159 1.00 76.88 180 PHE A N 1
ATOM 1430 C CA . PHE A 1 180 ? -29.774 -7.269 18.161 1.00 76.88 180 PHE A CA 1
ATOM 1431 C C . PHE A 1 180 ? -30.582 -6.904 19.415 1.00 76.88 180 PHE A C 1
ATOM 1433 O O . PHE A 1 180 ? -31.367 -7.715 19.899 1.00 76.88 180 PHE A O 1
ATOM 1440 N N . SER A 1 181 ? -30.463 -5.667 19.915 1.00 72.69 181 SER A N 1
ATOM 1441 C CA . SER A 1 181 ? -31.269 -5.200 21.053 1.00 72.69 181 SER A CA 1
ATOM 1442 C C . SER A 1 181 ? -32.763 -5.138 20.732 1.00 72.69 181 SER A C 1
ATOM 1444 O O . SER A 1 181 ? -33.567 -5.549 21.564 1.00 72.69 181 SER A O 1
ATOM 1446 N N . LYS A 1 182 ? -33.164 -4.703 19.529 1.00 70.31 182 LYS A N 1
ATOM 1447 C CA . LYS A 1 182 ? -34.574 -4.735 19.105 1.00 70.31 182 LYS A CA 1
ATOM 1448 C C . LYS A 1 182 ? -35.123 -6.154 19.013 1.00 70.31 182 LYS A C 1
ATOM 1450 O O . LYS A 1 182 ? -36.229 -6.398 19.481 1.00 70.31 182 LYS A O 1
ATOM 1455 N N . GLU A 1 183 ? -34.370 -7.088 18.441 1.00 72.31 183 GLU A N 1
ATOM 1456 C CA . GLU A 1 183 ? -34.801 -8.483 18.319 1.00 72.31 183 GLU A CA 1
ATOM 1457 C C . GLU A 1 183 ? -34.905 -9.167 19.693 1.00 72.31 183 GLU A C 1
ATOM 1459 O O . GLU A 1 183 ? -35.871 -9.881 19.966 1.00 72.31 183 GLU A O 1
ATOM 1464 N N . LEU A 1 184 ? -33.962 -8.878 20.598 1.00 72.00 184 LEU A N 1
ATOM 1465 C CA . LEU A 1 184 ? -34.001 -9.334 21.987 1.00 72.00 184 LEU A CA 1
ATOM 1466 C C . LEU A 1 184 ? -35.206 -8.745 22.742 1.00 72.00 184 LEU A C 1
ATOM 1468 O O . LEU A 1 184 ? -35.914 -9.479 23.425 1.00 72.00 184 LEU A O 1
ATOM 1472 N N . LEU A 1 185 ? -35.488 -7.447 22.581 1.00 65.19 185 LEU A N 1
ATOM 1473 C CA . LEU A 1 185 ? -36.656 -6.782 23.176 1.00 65.19 185 LEU A CA 1
ATOM 1474 C C . LEU A 1 185 ? -37.985 -7.325 22.621 1.00 65.19 185 LEU A C 1
ATOM 1476 O O . LEU A 1 185 ? -38.951 -7.478 23.368 1.00 65.19 185 LEU A O 1
ATOM 1480 N N . LEU A 1 186 ? -38.047 -7.671 21.334 1.00 72.25 186 LEU A N 1
ATOM 1481 C CA . LEU A 1 186 ? -39.217 -8.312 20.721 1.00 72.25 186 LEU A CA 1
ATOM 1482 C C . LEU A 1 186 ? -39.430 -9.742 21.246 1.00 72.25 186 LEU A C 1
ATOM 1484 O O . LEU A 1 186 ? -40.558 -10.123 21.565 1.00 72.25 186 LEU A O 1
ATOM 1488 N N . LYS A 1 187 ? -38.359 -10.524 21.422 1.00 74.06 187 LYS A N 1
ATOM 1489 C CA . LYS A 1 187 ? -38.435 -11.851 22.061 1.00 74.06 187 LYS A CA 1
ATOM 1490 C C . LYS A 1 187 ? -38.841 -11.758 23.534 1.00 74.06 187 LYS A C 1
ATOM 1492 O O . LYS A 1 187 ? -39.680 -12.524 23.988 1.00 74.06 187 LYS A O 1
ATOM 1497 N N . LEU A 1 188 ? -38.308 -10.794 24.280 1.00 74.38 188 LEU A N 1
ATOM 1498 C CA . LEU A 1 188 ? -38.660 -10.608 25.690 1.00 74.38 188 LEU A CA 1
ATOM 1499 C C . LEU A 1 188 ? -40.101 -10.117 25.870 1.00 74.38 188 LEU A C 1
ATOM 1501 O O . LEU A 1 188 ? -40.813 -10.643 26.719 1.00 74.38 188 LEU A O 1
ATOM 1505 N N . SER A 1 189 ? -40.566 -9.165 25.057 1.00 71.75 189 SER A N 1
ATOM 1506 C CA . SER A 1 189 ? -41.955 -8.683 25.122 1.00 71.75 189 SER A CA 1
ATOM 1507 C C . SER A 1 189 ? -42.972 -9.766 24.763 1.00 71.75 189 SER A C 1
ATOM 1509 O O . SER A 1 189 ? -43.987 -9.879 25.443 1.00 71.75 189 SER A O 1
ATOM 1511 N N . SER A 1 190 ? -42.689 -10.613 23.770 1.00 73.19 190 SER A N 1
ATOM 1512 C CA . SER A 1 190 ? -43.545 -11.763 23.446 1.00 73.19 190 SER A CA 1
ATOM 1513 C C . SER A 1 190 ? -43.579 -12.804 24.572 1.00 73.19 190 SER A C 1
ATOM 1515 O O . SER A 1 190 ? -44.659 -13.274 24.919 1.00 73.19 190 SER A O 1
ATOM 1517 N N . ILE A 1 191 ? -42.447 -13.095 25.222 1.00 77.38 191 ILE A N 1
ATOM 1518 C CA . ILE A 1 191 ? -42.402 -13.973 26.406 1.00 77.38 191 ILE A CA 1
ATOM 1519 C C . ILE A 1 191 ? -43.207 -13.379 27.574 1.00 77.38 191 ILE A C 1
ATOM 1521 O O . ILE A 1 191 ? -44.010 -14.081 28.186 1.00 77.38 191 ILE A O 1
ATOM 1525 N N . ILE A 1 192 ? -43.044 -12.085 27.870 1.00 71.88 192 ILE A N 1
ATOM 1526 C CA . ILE A 1 192 ? -43.793 -11.393 28.934 1.00 71.88 192 ILE A CA 1
ATOM 1527 C C . ILE A 1 192 ? -45.297 -11.390 28.631 1.00 71.88 192 ILE A C 1
ATOM 1529 O O . ILE A 1 192 ? -46.108 -11.597 29.536 1.00 71.88 192 ILE A O 1
ATOM 1533 N N . LEU A 1 193 ? -45.687 -11.193 27.369 1.00 69.00 193 LEU A N 1
ATOM 1534 C CA . LEU A 1 193 ? -47.085 -11.224 26.944 1.00 69.00 193 LEU A CA 1
ATOM 1535 C C . LEU A 1 193 ? -47.693 -12.621 27.136 1.00 69.00 193 LEU A C 1
ATOM 1537 O O . LEU A 1 193 ? -48.778 -12.737 27.698 1.00 69.00 193 LEU A O 1
ATOM 1541 N N . VAL A 1 194 ? -46.965 -13.680 26.767 1.00 73.00 194 VAL A N 1
ATOM 1542 C CA . VAL A 1 194 ? -47.374 -15.074 27.014 1.00 73.00 194 VAL A CA 1
ATOM 1543 C C . VAL A 1 194 ? -47.535 -15.343 28.512 1.00 73.00 194 VAL A C 1
ATOM 1545 O O . VAL A 1 194 ? -48.556 -15.891 28.922 1.00 73.00 194 VAL A O 1
ATOM 1548 N N . PHE A 1 195 ? -46.592 -14.900 29.347 1.00 70.44 195 PHE A N 1
ATOM 1549 C CA . PHE A 1 195 ? -46.696 -15.034 30.805 1.00 70.44 195 PHE A CA 1
ATOM 1550 C C . PHE A 1 195 ? -47.883 -14.260 31.394 1.00 70.44 195 PHE A C 1
ATOM 1552 O O . PHE A 1 195 ? -48.547 -14.745 32.308 1.00 70.44 195 PHE A O 1
ATOM 1559 N N . THR A 1 196 ? -48.180 -13.073 30.862 1.00 70.06 196 THR A N 1
ATOM 1560 C CA . THR A 1 196 ? -49.307 -12.242 31.313 1.00 70.06 196 THR A CA 1
ATOM 1561 C C . THR A 1 196 ? -50.647 -12.873 30.930 1.00 70.06 196 THR A C 1
ATOM 1563 O O . THR A 1 196 ? -51.565 -12.906 31.748 1.00 70.06 196 THR A O 1
ATOM 1566 N N . IL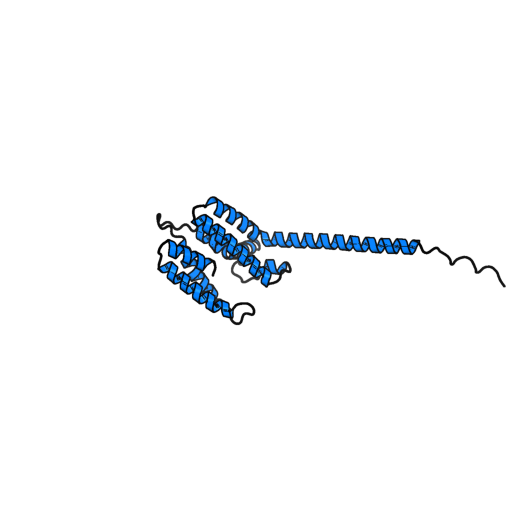E A 1 197 ? -50.751 -13.445 29.726 1.00 71.25 197 ILE A N 1
ATOM 1567 C CA . ILE A 1 197 ? -51.928 -14.203 29.278 1.00 71.25 197 ILE A CA 1
ATOM 1568 C C . ILE A 1 197 ? -52.125 -15.453 30.147 1.00 71.25 197 ILE A C 1
ATOM 1570 O O . ILE A 1 197 ? -53.231 -15.679 30.631 1.00 71.25 197 ILE A O 1
ATOM 1574 N N . PHE A 1 198 ? -51.064 -16.222 30.416 1.00 69.81 198 PHE A N 1
ATOM 1575 C CA . PHE A 1 198 ? -51.138 -17.401 31.290 1.00 69.81 198 PHE A CA 1
ATOM 1576 C C . PHE A 1 198 ? -51.576 -17.052 32.717 1.00 69.81 198 PHE A C 1
ATOM 1578 O O . PHE A 1 198 ? -52.376 -17.774 33.309 1.00 69.81 198 PHE A O 1
ATOM 1585 N N . LYS A 1 199 ? -51.098 -15.929 33.265 1.00 67.19 199 LYS A N 1
ATOM 1586 C CA . LYS A 1 199 ? -51.500 -15.459 34.596 1.00 67.19 199 LYS A CA 1
ATOM 1587 C C . LYS A 1 199 ? -52.976 -15.044 34.646 1.00 67.19 199 LYS A C 1
ATOM 1589 O O . LYS A 1 199 ? -53.636 -15.321 35.639 1.00 67.19 199 LYS A O 1
ATOM 1594 N N . ASN A 1 200 ? -53.503 -14.438 33.579 1.00 63.66 200 ASN A N 1
ATOM 1595 C CA . ASN A 1 200 ? -54.916 -14.045 33.483 1.00 63.66 200 ASN A CA 1
ATOM 1596 C C . ASN A 1 200 ? -55.877 -15.206 33.164 1.00 63.66 200 ASN A C 1
ATOM 1598 O O . ASN A 1 200 ? -57.085 -15.036 33.306 1.00 63.66 200 ASN A O 1
ATOM 1602 N N . GLN A 1 201 ? -55.375 -16.369 32.738 1.00 60.09 201 GLN A N 1
ATOM 1603 C CA . GLN A 1 201 ? -56.190 -17.568 32.500 1.00 60.09 201 GLN A CA 1
ATOM 1604 C C . GLN A 1 201 ? -56.327 -18.489 33.722 1.00 60.09 201 GLN A C 1
ATOM 1606 O O . GLN A 1 201 ? -57.035 -19.488 33.637 1.00 60.09 201 GLN A O 1
ATOM 1611 N N . GLN A 1 202 ? -55.696 -18.175 34.857 1.00 53.94 202 GLN A N 1
ATOM 1612 C CA . GLN A 1 202 ? -55.955 -18.852 36.131 1.00 53.94 202 GLN A CA 1
ATOM 1613 C C . GLN A 1 202 ? -57.195 -18.205 36.779 1.00 53.94 202 GLN A C 1
ATOM 1615 O O . GLN A 1 202 ? -57.090 -17.085 37.284 1.00 53.94 202 GLN A O 1
ATOM 1620 N N . PRO A 1 203 ? -58.386 -18.834 36.747 1.00 46.59 203 PRO A N 1
ATOM 1621 C CA . PRO A 1 203 ? -59.559 -18.272 37.398 1.00 46.59 203 PRO A CA 1
ATOM 1622 C C . PRO A 1 203 ? -59.344 -18.266 38.915 1.00 46.59 203 PRO A C 1
ATOM 1624 O O . PRO A 1 203 ? -58.909 -19.267 39.485 1.00 46.59 203 PRO A O 1
ATOM 1627 N N . ASN A 1 204 ? -59.693 -17.155 39.568 1.00 51.66 204 ASN A N 1
ATOM 1628 C CA . ASN A 1 204 ? -59.870 -17.074 41.019 1.00 51.66 204 ASN A CA 1
ATOM 1629 C C . ASN A 1 204 ? -60.875 -18.152 41.467 1.00 51.66 204 ASN A C 1
ATOM 1631 O O . ASN A 1 204 ? -62.079 -17.918 41.486 1.00 51.66 204 ASN A O 1
ATOM 1635 N N . ARG A 1 205 ? -60.394 -19.348 41.805 1.00 49.03 205 ARG A N 1
ATOM 1636 C CA . ARG A 1 205 ? -61.175 -20.428 42.420 1.00 49.03 205 ARG A CA 1
ATOM 1637 C C . ARG A 1 205 ? -60.678 -20.701 43.836 1.00 49.03 205 ARG A C 1
ATOM 1639 O O . ARG A 1 205 ? -60.376 -21.836 44.149 1.00 49.03 205 ARG A O 1
ATOM 1646 N N . PHE A 1 206 ? -60.553 -19.676 44.678 1.00 49.81 206 PHE A N 1
ATOM 1647 C CA . PHE A 1 206 ? -60.283 -19.864 46.113 1.00 49.81 206 PHE A CA 1
ATOM 1648 C C . PHE A 1 206 ? -60.812 -18.695 46.958 1.00 49.81 206 PHE A C 1
ATOM 1650 O O . PHE A 1 206 ? -60.090 -18.161 47.789 1.00 49.81 206 PHE A O 1
ATOM 1657 N N . VAL A 1 207 ? -62.060 -18.261 46.753 1.00 53.66 207 VAL A N 1
ATOM 1658 C CA . VAL A 1 207 ? -62.784 -17.448 47.751 1.00 53.66 207 VAL A CA 1
ATOM 1659 C C . VAL A 1 207 ? -64.269 -17.787 47.660 1.00 53.66 207 VAL A C 1
ATOM 1661 O O . VAL A 1 207 ? -65.019 -17.054 47.043 1.00 53.66 207 VAL A O 1
ATOM 1664 N N . GLU A 1 208 ? -64.666 -18.943 48.182 1.00 48.47 208 GLU A N 1
ATOM 1665 C CA . GLU A 1 208 ? -66.052 -19.300 48.535 1.00 48.47 208 GLU A CA 1
ATOM 1666 C C . GLU A 1 208 ? -65.999 -20.757 49.001 1.00 48.47 208 GLU A C 1
ATOM 1668 O O . GLU A 1 208 ? -65.990 -21.648 48.169 1.00 48.47 208 GLU A O 1
ATOM 1673 N N . HIS A 1 209 ? -65.781 -20.987 50.301 1.00 48.66 209 HIS A N 1
ATOM 1674 C CA . HIS A 1 209 ? -66.138 -22.202 51.066 1.00 48.66 209 HIS A CA 1
ATOM 1675 C C . HIS A 1 209 ? -65.442 -22.175 52.441 1.00 48.66 209 HIS A C 1
ATOM 1677 O O . HIS A 1 209 ? -64.708 -23.088 52.790 1.00 48.66 209 HIS A O 1
ATOM 1683 N N . VAL A 1 210 ? -65.635 -21.105 53.223 1.00 54.28 210 VAL A N 1
ATOM 1684 C CA . VAL A 1 210 ? -65.407 -21.132 54.685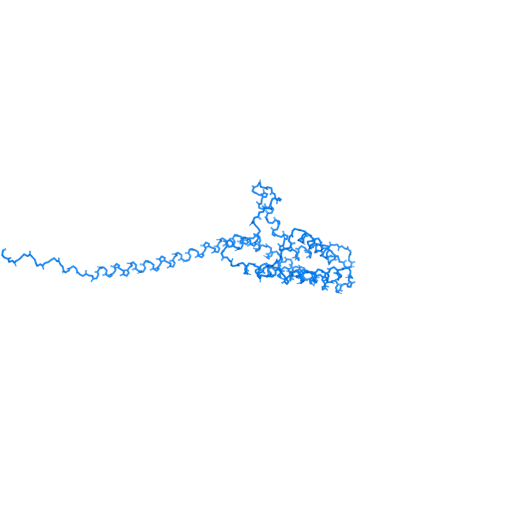 1.00 54.28 210 VAL A CA 1
ATOM 1685 C C . VAL A 1 210 ? -66.405 -20.181 55.365 1.00 54.28 210 VAL A C 1
ATOM 1687 O O . VAL A 1 210 ? -66.014 -19.244 56.044 1.00 54.28 210 VAL A O 1
ATOM 1690 N N . VAL A 1 211 ? -67.708 -20.354 55.114 1.00 53.03 211 VAL A N 1
ATOM 1691 C CA . VAL A 1 211 ? -68.785 -19.819 55.975 1.00 53.03 211 VAL A CA 1
ATOM 1692 C C . VAL A 1 211 ? -69.976 -20.781 55.901 1.00 53.03 211 VAL A C 1
ATOM 1694 O O . VAL A 1 211 ? -70.998 -20.468 55.305 1.00 53.03 211 VAL A O 1
ATOM 1697 N N . SER A 1 212 ? -69.813 -21.990 56.433 1.00 47.31 212 SER A N 1
ATOM 1698 C CA . SER A 1 212 ? -70.915 -22.854 56.879 1.00 47.31 212 SER A CA 1
ATOM 1699 C C . SER A 1 212 ? -70.319 -24.138 57.445 1.00 47.31 212 SER A C 1
ATOM 1701 O O . SER A 1 212 ? -70.017 -25.045 56.678 1.00 47.31 212 SER A O 1
ATOM 1703 N N . GLU A 1 213 ? -70.080 -24.160 58.751 1.00 44.94 213 GLU A N 1
ATOM 1704 C CA . GLU A 1 213 ? -70.361 -25.269 59.676 1.00 44.94 213 GLU A CA 1
ATOM 1705 C C . GLU A 1 213 ? -69.581 -25.043 60.979 1.00 44.94 213 GLU A C 1
ATOM 1707 O O . GLU A 1 213 ? -68.370 -24.834 60.953 1.00 44.94 213 GLU A O 1
ATOM 1712 N N . GLU A 1 214 ? -70.358 -25.082 62.069 1.00 41.78 214 GLU A N 1
ATOM 1713 C CA . GLU A 1 214 ? -70.013 -25.083 63.506 1.00 41.78 214 GLU A CA 1
ATOM 1714 C C . GLU A 1 214 ? -69.596 -23.760 64.174 1.00 41.78 214 GLU A C 1
ATOM 1716 O O . GLU A 1 214 ? -68.440 -23.299 64.051 1.00 41.78 214 GLU A O 1
#

Sequence (214 aa):
MLVTLINFSIGWSINNELLLILSTGLIGSLLGFLKFNAFPARIFLGDSGSLTIGFFLVTSVLIASKNVISQNIDLTFSIILLAVPIIDTLRVMVVRLLQARNPFLADRSHLHHIILEADIRHEAVVFILHCFSILFAAASILYYLDYKLVGLVLFTLLAFILLFIRKLLLNYKKIYQNIFSKELLLKLSSIILVFTIFKNQQPNRFVEHVVSEE